Protein AF-0000000084690219 (afdb_homodimer)

InterPro domains:
  IPR056121 Domain of unknown function DUF7704 [PF24803] (16-120)
  IPR056121 Domain of unknown function DUF7704 [PTHR37019] (1-120)

Radius of gyration: 23.99 Å; Cα contacts (8 Å, |Δi|>4): 257; chains: 2; bounding box: 36×93×62 Å

pLDDT: mean 78.15, std 15.97, range [39.75, 96.81]

Sequence (266 aa):
MAPKSKPRASRPGAPTIPLIYRVFFTWLEPIFALNGAYIYFFEPTKTLQIVTPPPMHDRTLTQTPIETMLLWQVGSLYILFALVELVLLRYVGTERRDVWRVVMGAVLFSSDWGHMWALKLIADASGTPAAWGMAPKSKPRASRPGAPTIPLIYRVFFTWLEPIFALNGAYIYFFEPTKTLQIVTPPPMHDRTLTQTPIETMLLWQVGSLYILFALVELVLLRYVGTERRDVWRVVMGAVLFSSDWGHMWALKLIADASGTPAAWG

Organism: Botryosphaeria parva (strain UCR-NP2) (NCBI:txid1287680)

Nearest PDB structures (foldseek):
  3i2w-assembly1_B  TM=2.921E-01  e=3.118E+00  Drosophila melanogaster
  3i2w-assembly1_B  TM=2.948E-01  e=3.276E+00  Drosophila melanogaster

Structure (mmCIF, N/CA/C/O backbone):
data_AF-0000000084690219-model_v1
#
loop_
_entity.id
_entity.type
_entity.pdbx_description
1 polymer 'Putative amino acid permease protein'
#
loop_
_atom_site.group_PDB
_atom_site.id
_atom_site.type_symbol
_atom_site.label_atom_id
_atom_site.label_alt_id
_atom_site.label_comp_id
_atom_site.label_asym_id
_atom_site.label_entity_id
_atom_site.label_seq_id
_atom_site.pdbx_PDB_ins_code
_atom_site.Cartn_x
_atom_site.Cartn_y
_atom_site.Cartn_z
_atom_site.occupancy
_atom_site.B_iso_or_equiv
_atom_site.auth_seq_id
_atom_site.auth_comp_id
_atom_site.auth_asym_id
_atom_site.auth_atom_id
_atom_site.pdbx_PDB_model_num
ATOM 1 N N . MET A 1 1 ? -17.891 63.125 17.359 1 40.03 1 MET A N 1
ATOM 2 C CA . MET A 1 1 ? -18.359 61.719 17.406 1 40.03 1 MET A CA 1
ATOM 3 C C . MET A 1 1 ? -17.453 60.812 16.578 1 40.03 1 MET A C 1
ATOM 5 O O . MET A 1 1 ? -17.281 61.031 15.383 1 40.03 1 MET A O 1
ATOM 9 N N . ALA A 1 2 ? -16.516 60.094 17.172 1 58.81 2 ALA A N 1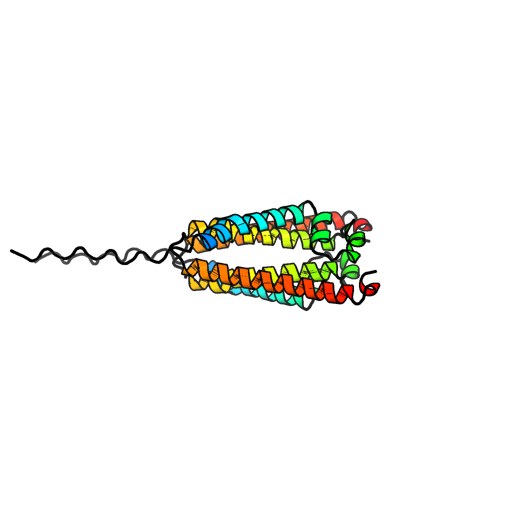
ATOM 10 C CA . ALA A 1 2 ? -15.43 59.344 16.547 1 58.81 2 ALA A CA 1
ATOM 11 C C . ALA A 1 2 ? -15.969 58.219 15.688 1 58.81 2 ALA A C 1
ATOM 13 O O . ALA A 1 2 ? -16.922 57.531 16.078 1 58.81 2 ALA A O 1
ATOM 14 N N . PRO A 1 3 ? -15.734 58.188 14.344 1 57.16 3 PRO A N 1
ATOM 15 C CA . PRO A 1 3 ? -16.344 57.125 13.508 1 57.16 3 PRO A CA 1
ATOM 16 C C . PRO A 1 3 ? -16.109 55.719 14.062 1 57.16 3 PRO A C 1
ATOM 18 O O . PRO A 1 3 ? -15.055 55.438 14.617 1 57.16 3 PRO A O 1
ATOM 21 N N . LYS A 1 4 ? -17.156 54.938 14.414 1 52.19 4 LYS A N 1
ATOM 22 C CA . LYS A 1 4 ? -17.188 53.562 14.828 1 52.19 4 LYS A CA 1
ATOM 23 C C . LYS A 1 4 ? -16.281 52.688 13.938 1 52.19 4 LYS A C 1
ATOM 25 O O . LYS A 1 4 ? -16.297 52.844 12.711 1 52.19 4 LYS A O 1
ATOM 30 N N . SER A 1 5 ? -15.078 52.281 14.453 1 54.09 5 SER A N 1
ATOM 31 C CA . SER A 1 5 ? -14.148 51.375 13.781 1 54.09 5 SER A CA 1
ATOM 32 C C . SER A 1 5 ? -14.891 50.219 13.102 1 54.09 5 SER A C 1
ATOM 34 O O . SER A 1 5 ? -15.812 49.656 13.68 1 54.09 5 SER A O 1
ATOM 36 N N . LYS A 1 6 ? -14.984 50.219 11.773 1 53.09 6 LYS A N 1
ATOM 37 C CA . LYS A 1 6 ? -15.555 49.156 10.969 1 53.09 6 LYS A CA 1
ATOM 38 C C . LYS A 1 6 ? -15.148 47.781 11.523 1 53.09 6 LYS A C 1
ATOM 40 O O . LYS A 1 6 ? -14 47.594 11.922 1 53.09 6 LYS A O 1
ATOM 45 N N . PRO A 1 7 ? -16.094 46.969 12 1 52.94 7 PRO A N 1
ATOM 46 C CA . PRO A 1 7 ? -15.766 45.625 12.461 1 52.94 7 PRO A CA 1
ATOM 47 C C . PRO A 1 7 ? -14.758 44.906 11.547 1 52.94 7 PRO A C 1
ATOM 49 O O . PRO A 1 7 ? -14.773 45.125 10.328 1 52.94 7 PRO A O 1
ATOM 52 N N . ARG A 1 8 ? -13.508 44.688 11.969 1 47.5 8 ARG A N 1
ATOM 53 C CA . ARG A 1 8 ? -12.523 43.875 11.234 1 47.5 8 ARG A CA 1
ATOM 54 C C . ARG A 1 8 ? -13.203 42.781 10.453 1 47.5 8 ARG A C 1
ATOM 56 O O . ARG A 1 8 ? -13.891 41.938 11.039 1 47.5 8 ARG A O 1
ATOM 63 N N . ALA A 1 9 ? -13.602 42.938 9.234 1 51.06 9 ALA A N 1
ATOM 64 C CA . ALA A 1 9 ? -14.086 41.875 8.367 1 51.06 9 ALA A CA 1
ATOM 65 C C . ALA A 1 9 ? -13.391 40.531 8.688 1 51.06 9 ALA A C 1
ATOM 67 O O . ALA A 1 9 ? -12.164 40.5 8.805 1 51.06 9 ALA A O 1
ATOM 68 N N . SER A 1 10 ? -13.984 39.688 9.406 1 46.41 10 SER A N 1
ATOM 69 C CA . SER A 1 10 ? -13.5 38.312 9.664 1 46.41 10 SER A CA 1
ATOM 70 C C . SER A 1 10 ? -12.82 37.75 8.43 1 46.41 10 SER A C 1
ATOM 72 O O . SER A 1 10 ? -13.336 37.875 7.316 1 46.41 10 SER A O 1
ATOM 74 N N . ARG A 1 11 ? -11.477 37.906 8.305 1 48.59 11 ARG A N 1
ATOM 75 C CA . ARG A 1 11 ? -10.781 37.25 7.188 1 48.59 11 ARG A CA 1
ATOM 76 C C . ARG A 1 11 ? -11.586 36.062 6.652 1 48.59 11 ARG A C 1
ATOM 78 O O . ARG A 1 11 ? -12.164 35.312 7.426 1 48.59 11 ARG A O 1
ATOM 85 N N . PRO A 1 12 ? -12.18 36.156 5.488 1 48.44 12 PRO A N 1
ATOM 86 C CA . PRO A 1 12 ? -12.852 34.969 4.973 1 48.44 12 PRO A CA 1
ATOM 87 C C . PRO A 1 12 ? -12.164 33.656 5.387 1 48.44 12 PRO A C 1
ATOM 89 O O . PRO A 1 12 ? -10.938 33.562 5.344 1 48.44 12 PRO A O 1
ATOM 92 N N . GLY A 1 13 ? -12.625 32.875 6.312 1 48.69 13 GLY A N 1
ATOM 93 C CA . GLY A 1 13 ? -12.164 31.609 6.836 1 48.69 13 GLY A CA 1
ATOM 94 C C . GLY A 1 13 ? -11.555 30.719 5.77 1 48.69 13 GLY A C 1
ATOM 95 O O . GLY A 1 13 ? -11.805 30.906 4.578 1 48.69 13 GLY A O 1
ATOM 96 N N . ALA A 1 14 ? -10.242 30.406 5.688 1 55.47 14 ALA A N 1
ATOM 97 C CA . ALA A 1 14 ? -9.562 29.484 4.777 1 55.47 14 ALA A CA 1
ATOM 98 C C . ALA A 1 14 ? -10.531 28.438 4.238 1 55.47 14 ALA A C 1
ATOM 100 O O . ALA A 1 14 ? -11.359 27.906 4.98 1 55.47 14 ALA A O 1
ATOM 101 N N . PRO A 1 15 ? -10.742 28.547 2.902 1 58.28 15 PRO A N 1
ATOM 102 C CA . PRO A 1 15 ? -11.688 27.594 2.326 1 58.28 15 PRO A CA 1
ATOM 103 C C . PRO A 1 15 ? -11.477 26.172 2.842 1 58.28 15 PRO A C 1
ATOM 105 O O . PRO A 1 15 ? -10.336 25.703 2.934 1 58.28 15 PRO A O 1
ATOM 108 N N . THR A 1 16 ? -12.484 25.656 3.559 1 77.25 16 THR A N 1
ATOM 109 C CA . THR A 1 16 ? -12.633 24.297 4.105 1 77.25 16 THR A CA 1
ATOM 110 C C . THR A 1 16 ? -12.719 23.266 2.984 1 77.25 16 THR A C 1
ATOM 112 O O . THR A 1 16 ? -13.078 23.609 1.854 1 77.25 16 THR A O 1
ATOM 115 N N . ILE A 1 17 ? -11.953 22.141 3.016 1 84.81 17 ILE A N 1
ATOM 116 C CA . ILE A 1 17 ? -12.094 21 2.113 1 84.81 17 ILE A CA 1
ATOM 117 C C . ILE A 1 17 ? -13.57 20.766 1.808 1 84.81 17 ILE A C 1
ATOM 119 O O . ILE A 1 17 ? -14.383 20.625 2.723 1 84.81 17 ILE A O 1
ATOM 123 N N . PRO A 1 18 ? -13.852 20.891 0.423 1 89.12 18 PRO A N 1
ATOM 124 C CA . PRO A 1 18 ? -15.242 20.578 0.088 1 89.12 18 PRO A CA 1
ATOM 125 C C . PRO A 1 18 ? -15.719 19.281 0.73 1 89.12 18 PRO A C 1
ATOM 127 O O . PRO A 1 18 ? -14.938 18.344 0.904 1 89.12 18 PRO A O 1
ATOM 130 N N . LEU A 1 19 ? -17.016 19.266 1.007 1 89.38 19 LEU A N 1
ATOM 131 C CA . LEU A 1 19 ? -17.625 18.156 1.737 1 89.38 19 LEU A CA 1
ATOM 132 C C . LEU A 1 19 ? -17.422 16.828 1.001 1 89.38 19 LEU A C 1
ATOM 134 O O . LEU A 1 19 ? -17.156 15.805 1.625 1 89.38 19 LEU A O 1
ATOM 138 N N . ILE A 1 20 ? -17.562 16.828 -0.299 1 89.62 20 ILE A N 1
ATOM 139 C CA . ILE A 1 20 ? -17.453 15.594 -1.076 1 89.62 20 ILE A CA 1
ATOM 140 C C . ILE A 1 20 ? -16.078 14.977 -0.877 1 89.62 20 ILE A C 1
ATOM 142 O O . ILE A 1 20 ? -15.945 13.758 -0.74 1 89.62 20 ILE A O 1
ATOM 146 N N . TYR A 1 21 ? -15.031 15.719 -0.879 1 88.38 21 TYR A N 1
ATOM 147 C CA . TYR A 1 21 ? -13.68 15.219 -0.67 1 88.38 21 TYR A CA 1
ATOM 148 C C . TYR A 1 21 ? -13.484 14.742 0.766 1 88.38 21 TYR A C 1
ATOM 150 O O . TYR A 1 21 ? -12.812 13.742 1.01 1 88.38 21 TYR A O 1
ATOM 158 N N . ARG A 1 22 ? -14.055 15.477 1.608 1 90.12 22 ARG A N 1
ATOM 159 C CA . ARG A 1 22 ? -13.938 15.094 3.012 1 90.12 22 ARG A CA 1
ATOM 160 C C . ARG A 1 22 ? -14.586 13.742 3.271 1 90.12 22 ARG A C 1
ATOM 162 O O . ARG A 1 22 ? -13.977 12.859 3.887 1 90.12 22 ARG A O 1
ATOM 169 N N . VAL A 1 23 ? -15.789 13.609 2.795 1 90.31 23 VAL A N 1
ATOM 170 C CA . VAL A 1 23 ? -16.516 12.352 2.998 1 90.31 23 VAL A CA 1
ATOM 171 C C . VAL A 1 23 ? -15.797 11.227 2.26 1 90.31 23 VAL A C 1
ATOM 173 O O . VAL A 1 23 ? -15.609 10.141 2.811 1 90.31 23 VAL A O 1
ATOM 176 N N . PHE A 1 24 ? -15.453 11.547 1.137 1 90.06 24 PHE A N 1
ATOM 177 C CA . PHE A 1 24 ? -14.812 10.523 0.317 1 90.06 24 PHE A CA 1
ATOM 178 C C . PHE A 1 24 ? -13.508 10.055 0.958 1 90.06 24 PHE A C 1
ATOM 180 O O . PHE A 1 24 ? -13.305 8.852 1.145 1 90.06 24 PHE A O 1
ATOM 187 N N . PHE A 1 25 ? -12.711 10.93 1.333 1 90.5 25 PHE A N 1
A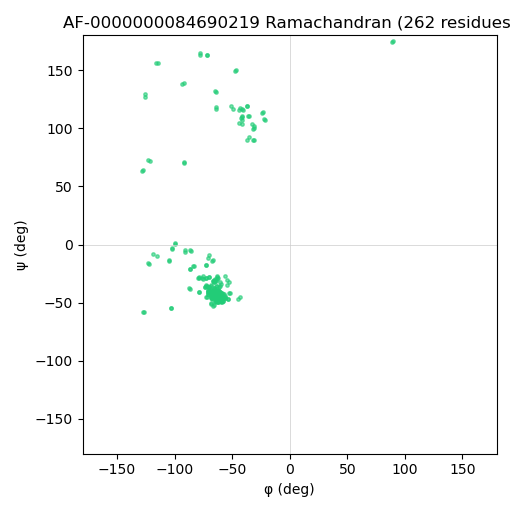TOM 188 C CA . PHE 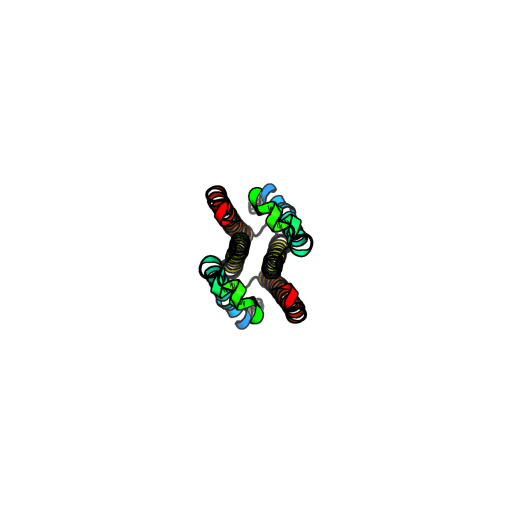A 1 25 ? -11.352 10.57 1.722 1 90.5 25 PHE A CA 1
ATOM 189 C C . PHE A 1 25 ? -11.289 10.18 3.193 1 90.5 25 PHE A C 1
ATOM 191 O O . PHE A 1 25 ? -10.367 9.484 3.621 1 90.5 25 PHE A O 1
ATOM 198 N N . THR A 1 26 ? -12.219 10.57 3.984 1 90.94 26 THR A N 1
ATOM 199 C CA . THR A 1 26 ? -12.125 10.242 5.402 1 90.94 26 THR A CA 1
ATOM 200 C C . THR A 1 26 ? -13.094 9.109 5.762 1 90.94 26 THR A C 1
ATOM 202 O O . THR A 1 26 ? -12.969 8.5 6.828 1 90.94 26 THR A O 1
ATOM 205 N N . TRP A 1 27 ? -14.047 8.812 4.855 1 91.06 27 TRP A N 1
ATOM 206 C CA . TRP A 1 27 ? -15 7.762 5.195 1 91.06 27 TRP A CA 1
ATOM 207 C C . TRP A 1 27 ? -15.055 6.703 4.094 1 91.06 27 TRP A C 1
ATOM 209 O O . TRP A 1 27 ? -14.68 5.551 4.312 1 91.06 27 TRP A O 1
ATOM 219 N N . LEU A 1 28 ? -15.359 7.078 2.918 1 91.12 28 LEU A N 1
ATOM 220 C CA . LEU A 1 28 ? -15.609 6.105 1.861 1 91.12 28 LEU A CA 1
ATOM 221 C C . LEU A 1 28 ? -14.336 5.34 1.515 1 91.12 28 LEU A C 1
ATOM 223 O O . LEU A 1 28 ? -14.32 4.105 1.552 1 91.12 28 LEU A O 1
ATOM 227 N N . GLU A 1 29 ? -13.367 6.02 1.254 1 89.06 29 GLU A N 1
ATOM 228 C CA . GLU A 1 29 ? -12.125 5.395 0.804 1 89.06 29 GLU A CA 1
ATOM 229 C C . GLU A 1 29 ? -11.523 4.516 1.895 1 89.06 29 GLU A C 1
ATOM 231 O O . GLU A 1 29 ? -11.156 3.367 1.639 1 89.06 29 GLU A O 1
ATOM 236 N N . PRO A 1 30 ? -11.414 5.031 3.092 1 91.31 30 PRO A N 1
ATOM 237 C CA . PRO A 1 30 ? -10.859 4.129 4.102 1 91.31 30 PRO A CA 1
ATOM 238 C C . PRO A 1 30 ? -11.742 2.912 4.359 1 91.31 30 PRO A C 1
ATOM 240 O O . PRO A 1 30 ? -11.242 1.834 4.688 1 91.31 30 PRO A O 1
ATOM 243 N N . ILE A 1 31 ? -13 2.957 4.176 1 92.56 31 ILE A N 1
ATOM 244 C CA . ILE A 1 31 ? -13.898 1.812 4.309 1 92.56 31 ILE A CA 1
ATOM 245 C C . ILE A 1 31 ? -13.617 0.809 3.191 1 92.56 31 ILE A C 1
ATOM 247 O O . ILE A 1 31 ? -13.531 -0.397 3.438 1 92.56 31 ILE A O 1
ATOM 251 N N . PHE A 1 32 ? -13.461 1.325 1.968 1 90.31 32 PHE A N 1
ATOM 252 C CA . PHE A 1 32 ? -13.109 0.45 0.855 1 90.31 32 PHE A CA 1
ATOM 253 C C . PHE A 1 32 ? -11.766 -0.22 1.096 1 90.31 32 PHE A C 1
ATOM 255 O O . PHE A 1 32 ? -11.602 -1.415 0.836 1 90.31 32 PHE A O 1
ATOM 262 N N . ALA A 1 33 ? -10.836 0.531 1.586 1 91.56 33 ALA A N 1
ATOM 263 C CA . ALA A 1 33 ? -9.5 -0.006 1.834 1 91.56 33 ALA A CA 1
ATOM 264 C C . ALA A 1 33 ? -9.531 -1.081 2.916 1 91.56 33 ALA A C 1
ATOM 266 O O . ALA A 1 33 ? -8.891 -2.125 2.783 1 91.56 33 ALA A O 1
ATOM 267 N N . LEU A 1 34 ? -10.297 -0.883 3.959 1 93.69 34 LEU A N 1
ATOM 268 C CA . LEU A 1 34 ? -10.398 -1.856 5.039 1 93.69 34 LEU A CA 1
ATOM 269 C C . LEU A 1 34 ? -11.141 -3.105 4.578 1 93.69 34 LEU A C 1
ATOM 271 O O . LEU A 1 34 ? -10.789 -4.223 4.965 1 93.69 34 LEU A O 1
ATOM 275 N N . ASN A 1 35 ? -12.141 -2.822 3.836 1 94.62 35 ASN A N 1
ATOM 276 C CA . ASN A 1 35 ? -12.812 -3.977 3.24 1 94.62 35 ASN A CA 1
ATOM 277 C C . ASN A 1 35 ? -11.867 -4.77 2.342 1 94.62 35 ASN A C 1
ATOM 279 O O . ASN A 1 35 ? -11.867 -6 2.365 1 94.62 35 ASN A O 1
ATOM 283 N N . GLY A 1 36 ? -11.164 -4.074 1.502 1 93.38 36 GLY A N 1
ATOM 284 C CA . GLY A 1 36 ? -10.148 -4.723 0.696 1 93.38 36 GLY A CA 1
ATOM 285 C C . GLY A 1 36 ? -9.148 -5.512 1.521 1 93.38 36 GLY A C 1
ATOM 286 O O . GLY A 1 36 ? -8.859 -6.672 1.213 1 93.38 36 GLY A O 1
ATOM 287 N N . ALA A 1 37 ? -8.656 -4.898 2.586 1 92.5 37 ALA A N 1
ATOM 288 C CA . ALA A 1 37 ? -7.734 -5.605 3.471 1 92.5 37 ALA A CA 1
ATOM 289 C C . ALA A 1 37 ? -8.367 -6.883 4.016 1 92.5 37 ALA A C 1
ATOM 291 O O . ALA A 1 37 ? -7.738 -7.941 4.023 1 92.5 37 ALA A O 1
ATOM 292 N N . TYR A 1 38 ? -9.594 -6.812 4.402 1 95.5 38 TYR A N 1
ATOM 293 C CA . TYR A 1 38 ? -10.305 -7.957 4.961 1 95.5 38 TYR A CA 1
ATOM 294 C C . TYR A 1 38 ? -10.375 -9.102 3.959 1 95.5 38 TYR A C 1
ATOM 296 O O . TYR A 1 38 ? -10.023 -10.242 4.281 1 95.5 38 TYR A O 1
ATOM 304 N N . ILE A 1 39 ? -10.773 -8.766 2.766 1 96.38 39 ILE A N 1
ATOM 305 C CA . ILE A 1 39 ? -10.953 -9.859 1.823 1 96.38 39 ILE A CA 1
ATOM 306 C C . ILE A 1 39 ? -9.594 -10.359 1.336 1 96.38 39 ILE A C 1
ATOM 308 O O . ILE A 1 39 ? -9.438 -11.539 1.017 1 96.38 39 ILE A O 1
ATOM 312 N N . TYR A 1 40 ? -8.633 -9.555 1.275 1 92.69 40 TYR A N 1
ATOM 313 C CA . TYR A 1 40 ? -7.289 -9.984 0.91 1 92.69 40 TYR A CA 1
ATOM 314 C C . TYR A 1 40 ? -6.727 -10.945 1.945 1 92.69 40 TYR A C 1
ATOM 316 O O . TYR A 1 40 ? -6.023 -11.898 1.598 1 92.69 40 TYR A O 1
ATOM 324 N N . PHE A 1 41 ? -7.102 -10.812 3.229 1 91 41 PHE A N 1
ATOM 325 C CA . PHE A 1 41 ? -6.578 -11.656 4.301 1 91 41 PHE A CA 1
ATOM 326 C C . PHE A 1 41 ? -7.402 -12.93 4.438 1 91 41 PHE A C 1
ATOM 328 O O . PHE A 1 41 ? -6.852 -14.008 4.676 1 91 41 PHE A O 1
ATOM 335 N N . PHE A 1 42 ? -8.688 -12.828 4.262 1 94.44 42 PHE A N 1
ATOM 336 C CA . PHE A 1 42 ? -9.523 -13.891 4.801 1 94.44 42 PHE A CA 1
ATOM 337 C C . PHE A 1 42 ? -10.359 -14.531 3.703 1 94.44 42 PHE A C 1
ATOM 339 O O . PHE A 1 42 ? -10.961 -15.586 3.906 1 94.44 42 PHE A O 1
ATOM 346 N N . GLU A 1 43 ? -10.461 -13.844 2.598 1 96.62 43 GLU A N 1
ATOM 347 C CA . GLU A 1 43 ? -11.234 -14.367 1.479 1 96.62 43 GLU A CA 1
ATOM 348 C C . GLU A 1 43 ? -10.422 -14.359 0.188 1 96.62 43 GLU A C 1
ATOM 350 O O . GLU A 1 43 ? -10.828 -13.758 -0.805 1 96.62 43 GLU A O 1
ATOM 355 N N . PRO A 1 44 ? -9.352 -15.156 0.171 1 93.44 44 PRO A N 1
ATOM 356 C CA . PRO A 1 44 ? -8.43 -15.078 -0.962 1 93.44 44 PRO A CA 1
ATOM 357 C C . PRO A 1 44 ? -9.078 -15.492 -2.281 1 93.44 44 PRO A C 1
ATOM 359 O O . PRO A 1 44 ? -8.789 -14.898 -3.326 1 93.44 44 PRO A O 1
ATOM 362 N N . THR A 1 45 ? -9.914 -16.547 -2.305 1 94.5 45 THR A N 1
ATOM 363 C CA . THR A 1 45 ? -10.578 -16.953 -3.537 1 94.5 45 THR A CA 1
ATOM 364 C C . THR A 1 45 ? -11.438 -15.82 -4.09 1 94.5 45 THR A C 1
ATOM 366 O O . THR A 1 45 ? -11.352 -15.484 -5.273 1 94.5 45 THR A O 1
ATOM 369 N N . LYS A 1 46 ? -12.219 -15.266 -3.25 1 94.75 46 LYS A N 1
ATOM 370 C CA . LYS A 1 46 ? -13.055 -14.133 -3.639 1 94.75 46 LYS A CA 1
ATOM 371 C C . LYS A 1 46 ? -12.203 -12.977 -4.156 1 94.75 46 LYS A C 1
ATOM 373 O O . LYS A 1 46 ? -12.531 -12.367 -5.176 1 94.75 46 LYS A O 1
ATOM 378 N N . THR A 1 47 ? -11.195 -12.672 -3.482 1 94.31 47 THR A N 1
ATOM 379 C CA . THR A 1 47 ? -10.305 -11.578 -3.846 1 94.31 47 THR A CA 1
ATOM 380 C C . THR A 1 47 ? -9.727 -11.789 -5.246 1 94.31 47 THR A C 1
ATOM 382 O O . THR A 1 47 ? -9.805 -10.898 -6.094 1 94.31 47 THR A O 1
ATOM 385 N N . LEU A 1 48 ? -9.227 -12.969 -5.484 1 91.88 48 LEU A N 1
ATOM 386 C CA . LEU A 1 48 ? -8.617 -13.258 -6.777 1 91.88 48 LEU A CA 1
ATOM 387 C C . LEU A 1 48 ? -9.656 -13.219 -7.891 1 91.88 48 LEU A C 1
ATOM 389 O O . LEU A 1 48 ? -9.359 -12.773 -9.008 1 91.88 48 LEU A O 1
ATOM 393 N N . GLN A 1 49 ? -10.828 -13.578 -7.594 1 89.81 49 GLN A N 1
ATOM 394 C CA . GLN A 1 49 ? -11.875 -13.539 -8.609 1 89.81 49 GLN A CA 1
ATOM 395 C C . GLN A 1 49 ? -12.289 -12.109 -8.922 1 89.81 49 GLN A C 1
ATOM 397 O O . GLN A 1 49 ? -12.695 -11.805 -10.047 1 89.81 49 GLN A O 1
ATOM 402 N N . ILE A 1 50 ? -12.148 -11.305 -7.977 1 87.81 50 ILE A N 1
ATOM 403 C CA . ILE A 1 50 ? -12.461 -9.898 -8.172 1 87.81 50 ILE A CA 1
ATOM 404 C C . ILE A 1 50 ? -11.383 -9.25 -9.039 1 87.81 50 ILE A C 1
ATOM 406 O O . ILE A 1 50 ? -11.688 -8.406 -9.891 1 87.81 50 ILE A O 1
ATOM 410 N N . VAL A 1 51 ? -10.18 -9.672 -8.875 1 83.81 51 VAL A N 1
ATOM 411 C CA . VAL A 1 51 ? -9.094 -8.906 -9.477 1 83.81 51 VAL A CA 1
ATOM 412 C C . VAL A 1 51 ? -8.625 -9.602 -10.75 1 83.81 51 VAL A C 1
ATOM 414 O O . VAL A 1 51 ? -7.715 -9.117 -11.43 1 83.81 51 VAL A O 1
ATOM 417 N N . THR A 1 52 ? -9.148 -10.75 -11.07 1 83.06 52 THR A N 1
ATOM 418 C CA . THR A 1 52 ? -8.766 -11.445 -12.297 1 83.06 52 THR A CA 1
ATOM 419 C C . THR A 1 52 ? -9.953 -11.531 -13.258 1 83.06 52 THR A C 1
ATOM 421 O O . THR A 1 52 ? -11.109 -11.469 -12.828 1 83.06 52 THR A O 1
ATOM 424 N N . PRO A 1 53 ? -9.641 -11.664 -14.477 1 81.06 53 PRO A N 1
ATOM 425 C CA . PRO A 1 53 ? -10.75 -11.828 -15.422 1 81.06 53 PRO A CA 1
ATOM 426 C C . PRO A 1 53 ? -11.422 -13.195 -15.305 1 81.06 53 PRO A C 1
ATOM 428 O O . PRO A 1 53 ? -10.805 -14.156 -14.836 1 81.06 53 PRO A O 1
ATOM 431 N N . PRO A 1 54 ? -12.648 -13.328 -15.852 1 83.38 54 PRO A N 1
ATOM 432 C CA . PRO A 1 54 ? -13.469 -14.531 -15.695 1 83.38 54 PRO A CA 1
ATOM 433 C C . PRO A 1 54 ? -12.797 -15.781 -16.25 1 83.38 54 PRO A C 1
ATOM 435 O O . PRO A 1 54 ? -12.867 -16.859 -15.648 1 83.38 54 PRO A O 1
ATOM 438 N N . PRO A 1 55 ? -12.062 -15.719 -17.25 1 81.5 55 PRO A N 1
ATOM 439 C CA . PRO A 1 55 ? -11.438 -16.938 -17.781 1 81.5 55 PRO A CA 1
ATOM 440 C C . PRO A 1 55 ? -10.406 -17.531 -16.828 1 81.5 55 PRO A C 1
ATOM 442 O O . PRO A 1 55 ? -10.055 -18.703 -16.953 1 81.5 55 PRO A O 1
ATOM 445 N N . MET A 1 56 ? -10.039 -16.766 -15.867 1 81.44 56 MET A N 1
ATOM 446 C CA . MET A 1 56 ? -9.023 -17.234 -14.938 1 81.44 56 MET A CA 1
ATOM 447 C C . MET A 1 56 ? -9.664 -17.75 -13.648 1 81.44 56 MET A C 1
ATOM 449 O O . MET A 1 56 ? -8.969 -18.266 -12.766 1 81.44 56 MET A O 1
ATOM 453 N N . HIS A 1 57 ? -10.945 -17.719 -13.57 1 87.88 57 HIS A N 1
ATOM 454 C CA . HIS A 1 57 ? -11.594 -17.969 -12.297 1 87.88 57 HIS A CA 1
ATOM 455 C C . HIS A 1 57 ? -11.391 -19.406 -11.836 1 87.88 57 HIS A C 1
ATOM 457 O O . HIS A 1 57 ? -11.25 -19.672 -10.641 1 87.88 57 HIS A O 1
ATOM 463 N N . ASP A 1 58 ? -11.281 -20.297 -12.656 1 89.19 58 ASP A N 1
ATOM 464 C CA . ASP A 1 58 ? -11.047 -21.688 -12.281 1 89.19 58 ASP A CA 1
ATOM 465 C C . ASP A 1 58 ? -9.695 -21.844 -11.578 1 89.19 58 ASP A C 1
ATOM 467 O O . ASP A 1 58 ? -9.578 -22.594 -10.617 1 89.19 58 ASP A O 1
ATOM 471 N N . ARG A 1 59 ? -8.75 -21.078 -12.016 1 87.12 59 ARG A N 1
ATOM 472 C CA . ARG A 1 59 ? -7.406 -21.141 -11.445 1 87.12 59 ARG A CA 1
ATOM 473 C C . ARG A 1 59 ? -7.371 -20.516 -10.062 1 87.12 59 ARG A C 1
ATOM 475 O O . ARG A 1 59 ? -6.453 -20.766 -9.281 1 87.12 59 ARG A O 1
ATOM 482 N N . THR A 1 60 ? -8.336 -19.766 -9.789 1 89.06 60 THR A N 1
ATOM 483 C CA . THR A 1 60 ? -8.305 -18.984 -8.555 1 89.06 60 THR A CA 1
ATOM 484 C C . THR A 1 60 ? -8.945 -19.766 -7.41 1 89.06 60 THR A C 1
ATOM 486 O O . THR A 1 60 ? -8.938 -19.312 -6.266 1 89.06 60 THR A O 1
ATOM 489 N N . LEU A 1 61 ? -9.492 -20.906 -7.645 1 90.56 61 LEU A N 1
ATOM 490 C CA . LEU A 1 61 ? -10.211 -21.688 -6.641 1 90.56 61 LEU A CA 1
ATOM 491 C C . LEU A 1 61 ? -9.266 -22.156 -5.543 1 90.56 61 LEU A C 1
ATOM 493 O O . LEU A 1 61 ? -9.688 -22.375 -4.406 1 90.56 61 LEU A O 1
ATOM 497 N N . THR A 1 62 ? -8.023 -22.375 -5.848 1 88.19 62 THR A N 1
ATOM 498 C CA . THR A 1 62 ? -6.984 -22.719 -4.883 1 88.19 62 THR A CA 1
ATOM 499 C C . THR A 1 62 ? -5.805 -21.766 -4.988 1 88.19 62 THR A C 1
ATOM 501 O O . THR A 1 62 ? -5.254 -21.562 -6.074 1 88.19 62 THR A O 1
ATOM 504 N N . GLN A 1 63 ? -5.469 -21.219 -3.883 1 88.44 63 GLN A N 1
ATOM 505 C CA . GLN A 1 63 ? -4.352 -20.281 -3.865 1 88.44 63 GLN A CA 1
ATOM 506 C C . GLN A 1 63 ? -3.041 -21 -3.555 1 88.44 63 GLN A C 1
ATOM 508 O O . GLN A 1 63 ? -3 -21.891 -2.711 1 88.44 63 GLN A O 1
ATOM 513 N N . THR A 1 64 ? -2.094 -20.562 -4.281 1 85.88 64 THR A N 1
ATOM 514 C CA . THR A 1 64 ? -0.752 -21.031 -3.959 1 85.88 64 THR A CA 1
ATOM 515 C C . THR A 1 64 ? -0.191 -20.297 -2.752 1 85.88 64 THR A C 1
ATOM 517 O O . THR A 1 64 ? -0.686 -19.219 -2.395 1 85.88 64 THR A O 1
ATOM 520 N N . PRO A 1 65 ? 0.858 -20.812 -2.156 1 84.12 65 PRO A N 1
ATOM 521 C CA . PRO A 1 65 ? 1.49 -20.094 -1.048 1 84.12 65 PRO A CA 1
ATOM 522 C C . PRO A 1 65 ? 2.033 -18.719 -1.463 1 84.12 65 PRO A C 1
ATOM 524 O O . PRO A 1 65 ? 1.979 -17.766 -0.682 1 84.12 65 PRO A O 1
ATOM 527 N N . ILE A 1 66 ? 2.553 -18.594 -2.643 1 85.25 66 ILE A N 1
ATOM 528 C CA . ILE A 1 66 ? 3.086 -17.328 -3.131 1 85.25 66 ILE A CA 1
ATOM 529 C C . ILE A 1 66 ? 1.95 -16.312 -3.299 1 85.25 66 ILE A C 1
ATOM 531 O O . ILE A 1 66 ? 2.072 -15.164 -2.891 1 85.25 66 ILE A O 1
ATOM 535 N N . GLU A 1 67 ? 0.863 -16.766 -3.865 1 87.25 67 GLU A N 1
ATOM 536 C CA . GLU A 1 67 ? -0.298 -15.891 -4.008 1 87.25 67 GLU A CA 1
ATOM 537 C C . GLU A 1 67 ? -0.811 -15.43 -2.646 1 87.25 67 GLU A C 1
ATOM 539 O O . GLU A 1 67 ? -1.15 -14.258 -2.471 1 87.25 67 GLU A O 1
ATOM 544 N N . THR A 1 68 ? -0.824 -16.328 -1.739 1 86.31 68 THR A N 1
ATOM 545 C CA . THR A 1 68 ? -1.274 -15.984 -0.395 1 86.31 68 THR A CA 1
ATOM 546 C C . THR A 1 68 ? -0.366 -14.922 0.227 1 86.31 68 THR A C 1
ATOM 548 O O . THR A 1 68 ? -0.847 -13.961 0.828 1 86.31 68 THR A O 1
ATOM 551 N N . MET A 1 69 ? 0.846 -15.125 0.049 1 86 69 MET A N 1
ATOM 552 C CA . MET A 1 69 ? 1.805 -14.164 0.585 1 86 69 MET A CA 1
ATOM 553 C C . MET A 1 69 ? 1.607 -12.789 -0.044 1 86 69 MET A C 1
ATOM 555 O O . MET A 1 69 ? 1.614 -11.773 0.655 1 86 69 MET A O 1
ATOM 559 N N . LEU A 1 70 ? 1.457 -12.758 -1.28 1 88.25 70 LEU A N 1
ATOM 560 C CA . LEU A 1 70 ? 1.272 -11.492 -1.978 1 88.25 70 LEU A CA 1
ATOM 561 C C . LEU A 1 70 ? -0.049 -10.844 -1.582 1 88.25 70 LEU A C 1
ATOM 563 O O . LEU A 1 70 ? -0.122 -9.625 -1.424 1 88.25 70 LEU A O 1
ATOM 567 N N . LEU A 1 71 ? -1.041 -11.609 -1.397 1 89.62 71 LEU A N 1
ATOM 568 C CA . LEU A 1 71 ? -2.326 -11.086 -0.941 1 89.62 71 LEU A CA 1
ATOM 569 C C . LEU A 1 71 ? -2.193 -10.445 0.434 1 89.62 71 LEU A C 1
ATOM 571 O O . LEU A 1 71 ? -2.756 -9.375 0.679 1 89.62 71 LEU A O 1
ATOM 575 N N . TRP A 1 72 ? -1.435 -11.031 1.253 1 88.12 72 TRP A N 1
ATOM 576 C CA . TRP A 1 72 ? -1.244 -10.477 2.592 1 88.12 72 TRP A CA 1
ATOM 577 C C . TRP A 1 72 ? -0.436 -9.188 2.543 1 88.12 72 TRP A C 1
ATOM 579 O O . TRP A 1 72 ? -0.67 -8.273 3.332 1 88.12 72 TRP A O 1
ATOM 589 N N . GLN A 1 73 ? 0.501 -9.227 1.634 1 87.62 73 GLN A N 1
ATOM 590 C CA . GLN A 1 73 ? 1.262 -7.992 1.462 1 87.62 73 GLN A CA 1
ATOM 591 C C . GLN A 1 73 ? 0.357 -6.848 1.018 1 87.62 73 GLN A C 1
ATOM 593 O O . GLN A 1 73 ? 0.427 -5.746 1.566 1 87.62 73 GLN A O 1
ATOM 598 N N . VAL A 1 74 ? -0.529 -7.094 0.137 1 88.19 74 VAL A N 1
ATOM 599 C CA . VAL A 1 74 ? -1.459 -6.078 -0.346 1 88.19 74 VAL A CA 1
ATOM 600 C C . VAL A 1 74 ? -2.424 -5.688 0.771 1 88.19 74 VAL A C 1
ATOM 602 O O . VAL A 1 74 ? -2.668 -4.5 1.002 1 88.19 74 VAL A O 1
ATOM 605 N N . GLY A 1 75 ? -2.922 -6.645 1.431 1 90.31 75 GLY A N 1
ATOM 606 C CA . GLY A 1 75 ? -3.809 -6.367 2.549 1 90.31 75 GLY A CA 1
ATOM 607 C C . GLY A 1 75 ? -3.18 -5.477 3.604 1 90.31 75 GLY A C 1
ATOM 608 O O . GLY A 1 75 ? -3.824 -4.559 4.113 1 90.31 75 GLY A O 1
ATOM 609 N N . SER A 1 76 ? -1.977 -5.77 3.941 1 87.81 76 SER A N 1
ATOM 610 C CA . SER A 1 76 ? -1.257 -4.973 4.93 1 87.81 76 SER A CA 1
ATOM 611 C C . SER A 1 76 ? -1.112 -3.525 4.469 1 87.81 76 SER A C 1
ATOM 613 O O . SER A 1 76 ? -1.26 -2.598 5.27 1 87.81 76 SER A O 1
ATOM 615 N N . LEU A 1 77 ? -0.836 -3.355 3.242 1 88.75 77 LEU A N 1
ATOM 616 C CA . LEU A 1 77 ? -0.674 -2.012 2.693 1 88.75 77 LEU A CA 1
ATOM 617 C C . LEU A 1 77 ? -2.012 -1.285 2.633 1 88.75 77 LEU A C 1
ATOM 619 O O . LEU A 1 77 ? -2.068 -0.063 2.785 1 88.75 77 LEU A O 1
ATOM 623 N N . TYR A 1 78 ? -3.076 -2.045 2.496 1 89.75 78 TYR A N 1
ATOM 624 C CA . TYR A 1 78 ? -4.406 -1.452 2.555 1 89.75 78 TYR A CA 1
ATOM 625 C C . TYR A 1 78 ? -4.719 -0.949 3.961 1 89.75 78 TYR A C 1
ATOM 627 O O . TYR A 1 78 ? -5.398 0.066 4.129 1 89.75 78 TYR A O 1
ATOM 635 N N . ILE A 1 79 ? -4.262 -1.618 4.879 1 87.44 79 ILE A N 1
ATOM 636 C CA . ILE A 1 79 ? -4.438 -1.156 6.254 1 87.44 79 ILE A CA 1
ATOM 637 C C . ILE A 1 79 ? -3.676 0.153 6.457 1 87.44 79 ILE A C 1
ATOM 639 O O . ILE A 1 79 ? -4.195 1.092 7.062 1 87.44 79 ILE A O 1
ATOM 643 N N . LEU A 1 80 ? -2.455 0.176 5.996 1 85.88 80 LEU A N 1
ATOM 644 C CA . LEU A 1 80 ? -1.673 1.403 6.09 1 85.88 80 LEU A CA 1
ATOM 645 C C . LEU A 1 80 ? -2.396 2.562 5.41 1 85.88 80 LEU A C 1
ATOM 647 O O . LEU A 1 80 ? -2.488 3.656 5.973 1 85.88 80 LEU A O 1
ATOM 651 N N . PHE A 1 81 ? -2.891 2.289 4.238 1 86.19 81 PHE A N 1
ATOM 652 C CA . PHE A 1 81 ? -3.627 3.285 3.467 1 86.19 81 PHE A CA 1
ATOM 653 C C . PHE A 1 81 ? -4.844 3.775 4.242 1 86.19 81 PHE A C 1
ATOM 655 O O . PHE A 1 81 ? -5.082 4.98 4.336 1 86.19 81 PHE A O 1
ATOM 662 N N . ALA A 1 82 ? -5.555 2.918 4.777 1 89 82 ALA A N 1
ATOM 663 C CA . ALA A 1 82 ? -6.746 3.264 5.551 1 89 82 ALA A CA 1
ATOM 664 C C . ALA A 1 82 ? -6.379 4.098 6.777 1 89 82 ALA A C 1
ATOM 666 O O . ALA A 1 82 ? -7.082 5.051 7.121 1 89 82 ALA A O 1
ATOM 667 N N . LEU A 1 83 ? -5.328 3.773 7.398 1 84.44 83 LEU A N 1
ATOM 668 C CA . LEU A 1 83 ? -4.902 4.48 8.602 1 84.44 83 LEU A CA 1
ATOM 669 C C . LEU A 1 83 ? -4.496 5.914 8.273 1 84.44 83 LEU A C 1
ATOM 671 O O . LEU A 1 83 ? -4.828 6.844 9.016 1 84.44 83 LEU A O 1
ATOM 675 N N . VAL A 1 84 ? -3.84 6.031 7.184 1 82.81 84 VAL A N 1
ATOM 676 C CA . VAL A 1 84 ? -3.432 7.371 6.77 1 82.81 84 VAL A CA 1
ATOM 677 C C . VAL A 1 84 ? -4.664 8.242 6.531 1 82.81 84 VAL A C 1
ATOM 679 O O . VAL A 1 84 ? -4.723 9.383 6.984 1 82.81 84 VAL A O 1
ATOM 682 N N . GLU A 1 85 ? -5.664 7.684 5.945 1 86.62 85 GLU A N 1
ATOM 683 C CA . GLU A 1 85 ? -6.855 8.461 5.617 1 86.62 85 GLU A CA 1
ATOM 684 C C . GLU A 1 85 ? -7.746 8.656 6.84 1 86.62 85 GLU A C 1
ATOM 686 O O . GLU A 1 85 ? -8.258 9.75 7.074 1 86.62 85 GLU A O 1
ATOM 691 N N . LEU A 1 86 ? -7.914 7.676 7.652 1 86.69 86 LEU A N 1
ATOM 692 C CA . LEU A 1 86 ? -8.789 7.723 8.82 1 86.69 86 LEU A CA 1
ATOM 693 C C . LEU A 1 86 ? -8.172 8.57 9.922 1 86.69 86 LEU A C 1
ATOM 695 O O . LEU A 1 86 ? -8.883 9.281 10.641 1 86.69 86 LEU A O 1
ATOM 699 N N . VAL A 1 87 ? -6.887 8.477 10.031 1 85.62 87 VAL A N 1
ATOM 700 C CA . VAL A 1 87 ? -6.254 9.086 11.203 1 85.62 87 VAL A CA 1
ATOM 701 C C . VAL A 1 87 ? -5.586 10.398 10.797 1 85.62 87 VAL A C 1
ATOM 703 O O . VAL A 1 87 ? -5.902 11.461 11.344 1 85.62 87 VAL A O 1
ATOM 706 N N . LEU A 1 88 ? -4.734 10.344 9.82 1 86.38 88 LEU A N 1
ATOM 707 C CA . LEU A 1 88 ? -3.932 11.508 9.477 1 86.38 88 LEU A CA 1
ATOM 708 C C . LEU A 1 88 ? -4.816 12.672 9.039 1 86.38 88 LEU A C 1
ATOM 710 O O . LEU A 1 88 ? -4.688 13.781 9.555 1 86.38 88 LEU A O 1
ATOM 714 N N . LEU A 1 89 ? -5.773 12.477 8.172 1 87.44 89 LEU A N 1
ATOM 715 C CA . LEU A 1 89 ? -6.586 13.562 7.641 1 87.44 89 LEU A CA 1
ATOM 716 C C . LEU A 1 89 ? -7.539 14.094 8.711 1 87.44 89 LEU A C 1
ATOM 718 O O . LEU A 1 89 ? -7.773 15.305 8.789 1 87.44 89 LEU A O 1
ATOM 722 N N . ARG A 1 90 ? -8.008 13.234 9.508 1 85.69 90 ARG A N 1
ATOM 723 C CA . ARG A 1 90 ? -8.883 13.68 10.586 1 85.69 90 ARG A CA 1
ATOM 724 C C . ARG A 1 90 ? -8.094 14.438 11.648 1 85.69 90 ARG A C 1
ATOM 726 O O . ARG A 1 90 ? -8.594 15.406 12.227 1 85.69 90 ARG A O 1
ATOM 733 N N . TYR A 1 91 ? -7.02 13.875 11.844 1 84.94 91 TYR A N 1
ATOM 734 C CA . TYR A 1 91 ? -6.172 14.461 12.875 1 84.94 91 TYR A CA 1
ATOM 735 C C . TYR A 1 91 ? -5.738 15.867 12.492 1 84.94 91 TYR A C 1
ATOM 737 O O . TYR A 1 91 ? -5.77 16.781 13.312 1 84.94 91 TYR A O 1
ATOM 745 N N . VAL A 1 92 ? -5.359 16.094 11.297 1 84.94 92 VAL A N 1
ATOM 746 C CA . VAL A 1 92 ? -4.816 17.375 10.875 1 84.94 92 VAL A CA 1
ATOM 747 C C . VAL A 1 92 ? -5.957 18.375 10.656 1 84.94 92 VAL A C 1
ATOM 749 O O . VAL A 1 92 ? -5.75 19.594 10.719 1 84.94 92 VAL A O 1
ATOM 752 N N . GLY A 1 93 ? -7.102 17.844 10.305 1 85.81 93 GLY A N 1
ATOM 753 C CA . GLY A 1 93 ? -8.25 18.719 10.148 1 85.81 93 GLY A CA 1
ATOM 754 C C . GLY A 1 93 ? -8.383 19.297 8.75 1 85.81 93 GLY A C 1
ATOM 755 O O . GLY A 1 93 ? -7.496 19.109 7.91 1 85.81 93 GLY A O 1
ATOM 756 N N . THR A 1 94 ? -9.477 20.016 8.523 1 87.62 94 THR A N 1
ATOM 757 C CA . THR A 1 94 ? -9.828 20.484 7.191 1 87.62 94 THR A CA 1
ATOM 758 C C . THR A 1 94 ? -9.141 21.812 6.887 1 87.62 94 THR A C 1
ATOM 760 O O . THR A 1 94 ? -9.18 22.297 5.75 1 87.62 94 THR A O 1
ATOM 763 N N . GLU A 1 95 ? -8.508 22.297 7.855 1 86.25 95 GLU A N 1
ATOM 764 C CA . GLU A 1 95 ? -7.832 23.578 7.641 1 86.25 95 GLU A CA 1
ATOM 765 C C . GLU A 1 95 ? -6.473 23.375 6.98 1 86.25 95 GLU A C 1
ATOM 767 O O . GLU A 1 95 ? -5.898 24.328 6.434 1 86.25 95 GLU A O 1
ATOM 772 N N . ARG A 1 96 ? -6.031 22.203 7.082 1 87 96 ARG A N 1
ATOM 773 C CA . ARG A 1 96 ? -4.727 21.906 6.496 1 87 96 ARG A CA 1
ATOM 774 C C . ARG A 1 96 ? -4.867 21.406 5.066 1 87 96 ARG A C 1
ATOM 776 O O . ARG A 1 96 ? -4.559 20.25 4.777 1 87 96 ARG A O 1
ATOM 783 N N . ARG A 1 97 ? -5.242 22.297 4.164 1 85.69 97 ARG A N 1
ATOM 784 C CA . ARG A 1 97 ? -5.492 21.969 2.762 1 85.69 97 ARG A CA 1
ATOM 785 C C . ARG A 1 97 ? -4.227 21.453 2.082 1 85.69 97 ARG A C 1
ATOM 787 O O . ARG A 1 97 ? -4.293 20.688 1.129 1 85.69 97 ARG A O 1
ATOM 794 N N . ASP A 1 98 ? -3.146 21.953 2.611 1 84 98 ASP A N 1
ATOM 795 C CA . ASP A 1 98 ? -1.874 21.531 2.033 1 84 98 ASP A CA 1
ATOM 796 C C . ASP A 1 98 ? -1.656 20.031 2.221 1 84 98 ASP A C 1
ATOM 798 O O . ASP A 1 98 ? -1.285 19.328 1.276 1 84 98 ASP A O 1
ATOM 802 N N . VAL A 1 99 ? -1.917 19.562 3.385 1 85.19 99 VAL A N 1
ATOM 803 C CA . VAL A 1 99 ? -1.779 18.141 3.67 1 85.19 99 VAL A CA 1
ATOM 804 C C . VAL A 1 99 ? -2.787 17.359 2.84 1 85.19 99 VAL A C 1
ATOM 806 O O . VAL A 1 99 ? -2.439 16.344 2.23 1 85.19 99 VAL A O 1
ATOM 809 N N . TRP A 1 100 ? -4 17.859 2.73 1 87.94 100 TRP A N 1
ATOM 810 C CA . TRP A 1 100 ? -5.051 17.188 1.971 1 87.94 100 TRP A CA 1
ATOM 811 C C . TRP A 1 100 ? -4.66 17.062 0.504 1 87.94 100 TRP A C 1
ATOM 813 O O . TRP A 1 100 ? -4.855 16 -0.1 1 87.94 100 TRP A O 1
ATOM 823 N N . ARG A 1 101 ? -4.105 17.984 -0.013 1 86.12 101 ARG A N 1
ATOM 824 C CA . ARG A 1 101 ? -3.725 17.984 -1.422 1 86.12 101 ARG A CA 1
ATOM 825 C C . ARG A 1 101 ? -2.654 16.938 -1.694 1 86.12 101 ARG A C 1
ATOM 827 O O . ARG A 1 101 ? -2.697 16.25 -2.719 1 86.12 101 ARG A O 1
ATOM 834 N N . VAL A 1 102 ? -1.737 16.828 -0.822 1 85 102 VAL A N 1
ATOM 835 C CA . VAL A 1 102 ? -0.668 15.859 -1.014 1 85 102 VAL A CA 1
ATOM 836 C C . VAL A 1 102 ? -1.231 14.445 -0.906 1 85 102 VAL A C 1
ATOM 838 O O . VAL A 1 102 ? -0.935 13.586 -1.739 1 85 102 VAL A O 1
ATOM 841 N N . VAL A 1 103 ? -2.008 14.25 0.066 1 86.44 103 VAL A N 1
ATOM 842 C CA . VAL A 1 103 ? -2.572 12.922 0.289 1 86.44 103 VAL A CA 1
ATOM 843 C C . VAL A 1 103 ? -3.484 12.547 -0.876 1 86.44 103 VAL A C 1
ATOM 845 O O . VAL A 1 103 ? -3.387 11.445 -1.419 1 86.44 103 VAL A O 1
ATOM 848 N N . MET A 1 104 ? -4.328 13.477 -1.326 1 84.06 104 MET A N 1
ATOM 849 C CA . MET A 1 104 ? -5.242 13.219 -2.436 1 84.06 104 MET A CA 1
ATOM 850 C C . MET A 1 104 ? -4.473 12.938 -3.721 1 84.06 104 MET A C 1
ATOM 852 O O . MET A 1 104 ? -4.805 12.008 -4.457 1 84.06 104 MET A O 1
ATOM 856 N N . GLY A 1 105 ? -3.516 13.734 -3.895 1 83.88 105 GLY A N 1
ATOM 857 C CA . GLY A 1 105 ? -2.688 13.516 -5.07 1 83.88 105 GLY A CA 1
ATOM 858 C C . GLY A 1 105 ? -1.984 12.172 -5.07 1 83.88 105 GLY A C 1
ATOM 859 O O . GLY A 1 105 ? -1.93 11.5 -6.098 1 83.88 105 GLY A O 1
ATOM 860 N N . ALA A 1 106 ? -1.46 11.766 -3.959 1 82.31 106 ALA A N 1
ATOM 861 C CA . ALA A 1 106 ? -0.753 10.492 -3.84 1 82.31 106 ALA A CA 1
ATOM 862 C C . ALA A 1 106 ? -1.699 9.32 -4.066 1 82.31 106 ALA A C 1
ATOM 864 O O . ALA A 1 106 ? -1.351 8.359 -4.754 1 82.31 106 ALA A O 1
ATOM 865 N N . VAL A 1 107 ? -2.861 9.391 -3.535 1 81.38 107 VAL A N 1
ATOM 866 C CA . VAL A 1 107 ? -3.848 8.32 -3.646 1 81.38 107 VAL A CA 1
ATOM 867 C C . VAL A 1 107 ? -4.316 8.195 -5.094 1 81.38 107 VAL A C 1
ATOM 869 O O . VAL A 1 107 ? -4.418 7.09 -5.629 1 81.38 107 VAL A O 1
ATOM 872 N N . LEU A 1 108 ? -4.613 9.25 -5.684 1 75.62 108 LEU A N 1
ATOM 873 C CA . LEU A 1 108 ? -5.059 9.234 -7.074 1 75.62 108 LEU A CA 1
ATOM 874 C C . LEU A 1 108 ? -3.967 8.688 -7.984 1 75.62 108 LEU A C 1
ATOM 876 O O . LEU A 1 108 ? -4.254 7.914 -8.906 1 75.62 108 LEU A O 1
ATOM 880 N N . PHE A 1 109 ? -2.838 9.07 -7.719 1 74.62 109 PHE A N 1
ATOM 881 C CA . PHE A 1 109 ? -1.712 8.617 -8.531 1 74.62 109 PHE A CA 1
ATOM 882 C C . PHE A 1 109 ? -1.531 7.109 -8.414 1 74.62 109 PHE A C 1
ATOM 884 O O . PHE A 1 109 ? -1.384 6.418 -9.422 1 74.62 109 PHE A O 1
ATOM 891 N N . SER A 1 110 ? -1.518 6.527 -7.234 1 73.62 110 SER A N 1
ATOM 892 C CA . SER A 1 110 ? -1.246 5.117 -6.984 1 73.62 110 SER A CA 1
ATOM 893 C C . SER A 1 110 ? -2.4 4.238 -7.457 1 73.62 110 SER A C 1
ATOM 895 O O . SER A 1 110 ? -2.184 3.131 -7.945 1 73.62 110 SER A O 1
ATOM 897 N N . SER A 1 111 ? -3.648 4.66 -7.27 1 70.12 111 SER A N 1
ATOM 898 C CA . SER A 1 111 ? -4.824 3.881 -7.645 1 70.12 111 SER A CA 1
ATOM 899 C C . SER A 1 111 ? -4.941 3.754 -9.164 1 70.12 111 SER A C 1
ATOM 901 O O . SER A 1 111 ? -5.262 2.682 -9.68 1 70.12 111 SER A O 1
ATOM 903 N N . ASP A 1 112 ? -4.758 4.719 -9.891 1 65.88 112 ASP A N 1
ATOM 904 C CA . ASP A 1 112 ? -4.914 4.746 -11.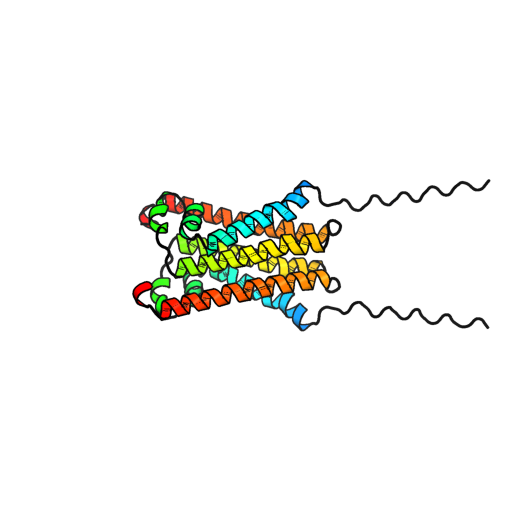344 1 65.88 112 ASP A CA 1
ATOM 905 C C . ASP A 1 112 ? -3.873 3.861 -12.023 1 65.88 112 ASP A C 1
ATOM 907 O O . ASP A 1 112 ? -4.195 3.107 -12.945 1 65.88 112 ASP A O 1
ATOM 911 N N . TRP A 1 113 ? -2.723 3.92 -11.578 1 63.31 113 TRP A N 1
ATOM 912 C CA . TRP A 1 113 ? -1.675 3.158 -12.25 1 63.31 113 TRP A CA 1
ATOM 913 C C . TRP A 1 113 ? -1.838 1.664 -11.992 1 63.31 113 TRP A C 1
ATOM 915 O O . TRP A 1 113 ? -1.7 0.85 -12.906 1 63.31 113 TRP A O 1
ATOM 925 N N . GLY A 1 114 ? -2.084 1.286 -10.805 1 60.78 114 GLY A N 1
ATOM 926 C CA . GLY A 1 114 ? -2.271 -0.12 -10.484 1 60.78 114 GLY A CA 1
ATOM 927 C C . GLY A 1 114 ? -3.465 -0.738 -11.195 1 60.78 114 GLY A C 1
ATOM 928 O O . GLY A 1 114 ? -3.373 -1.848 -11.719 1 60.78 114 GLY A O 1
ATOM 929 N N . HIS A 1 115 ? -4.527 0.016 -11.141 1 58.56 115 HIS A N 1
ATOM 930 C CA . HIS A 1 115 ? -5.719 -0.5 -11.812 1 58.56 115 HIS A CA 1
ATOM 931 C C . HIS A 1 115 ? -5.508 -0.597 -13.32 1 58.56 115 HIS A C 1
ATOM 933 O O . HIS A 1 115 ? -5.941 -1.562 -13.945 1 58.56 115 HIS A O 1
ATOM 939 N N . MET A 1 116 ? -4.844 0.341 -13.891 1 59.03 116 MET A N 1
ATOM 940 C CA . MET A 1 116 ? -4.613 0.357 -15.328 1 59.03 116 MET A CA 1
ATOM 941 C C . MET A 1 116 ? -3.758 -0.83 -15.758 1 59.03 116 MET A C 1
ATOM 943 O O . MET A 1 116 ? -4.012 -1.441 -16.797 1 59.03 116 MET A O 1
ATOM 947 N N . TRP A 1 117 ? -2.865 -1.111 -15.016 1 61.38 117 TRP A N 1
ATOM 948 C CA . TRP A 1 117 ? -2.01 -2.227 -15.414 1 61.38 117 TRP A CA 1
ATOM 949 C C . TRP A 1 117 ? -2.758 -3.551 -15.297 1 61.38 117 TRP A C 1
ATOM 951 O O . TRP A 1 117 ? -2.623 -4.426 -16.156 1 61.38 117 TRP A O 1
ATOM 961 N N . ALA A 1 118 ? -3.463 -3.66 -14.219 1 56.78 118 ALA A N 1
ATOM 962 C CA . ALA A 1 118 ? -4.289 -4.859 -14.109 1 56.78 118 ALA A CA 1
ATOM 963 C C . ALA A 1 118 ? -5.164 -5.043 -15.344 1 56.78 118 ALA A C 1
ATOM 965 O O . ALA A 1 118 ? -5.293 -6.152 -15.867 1 56.78 118 ALA A O 1
ATOM 966 N N . LEU A 1 119 ? -5.672 -3.938 -15.75 1 56.84 119 LEU A N 1
ATOM 967 C CA . LEU A 1 119 ? -6.508 -3.975 -16.953 1 56.84 119 LEU A CA 1
ATOM 968 C C . LEU A 1 119 ? -5.699 -4.414 -18.156 1 56.84 119 LEU A C 1
ATOM 970 O O . LEU A 1 119 ? -6.191 -5.172 -19 1 56.84 119 LEU A O 1
ATOM 974 N N . LYS A 1 120 ? -4.586 -3.922 -18.297 1 61.06 120 LYS A N 1
ATOM 975 C CA . LYS A 1 120 ? -3.73 -4.309 -19.406 1 61.06 120 LYS A CA 1
ATOM 976 C C . LYS A 1 120 ? -3.436 -5.805 -19.391 1 61.06 120 LYS A C 1
ATOM 978 O O . LYS A 1 120 ? -3.459 -6.465 -20.422 1 61.06 120 LYS A O 1
ATOM 983 N N . LEU A 1 121 ? -3.158 -6.305 -18.297 1 57.88 121 LEU A N 1
ATOM 984 C CA . LEU A 1 121 ? -2.871 -7.727 -18.172 1 57.88 121 LEU A CA 1
ATOM 985 C C . LEU A 1 121 ? -4.09 -8.562 -18.547 1 57.88 121 LEU A C 1
ATOM 987 O O . LEU A 1 121 ? -3.957 -9.594 -19.219 1 57.88 121 LEU A O 1
ATOM 991 N N . ILE A 1 122 ? -5.148 -8.039 -18.094 1 55.53 122 ILE A N 1
ATOM 992 C CA . ILE A 1 122 ? -6.395 -8.703 -18.453 1 55.53 122 ILE A CA 1
ATOM 993 C C . ILE A 1 122 ? -6.562 -8.688 -19.969 1 55.53 122 ILE A C 1
ATOM 995 O O . ILE A 1 122 ? -6.91 -9.703 -20.578 1 55.53 122 ILE A O 1
ATOM 999 N N . ALA A 1 123 ? -6.32 -7.578 -20.516 1 58.78 123 ALA A N 1
ATOM 1000 C CA . ALA A 1 123 ? -6.449 -7.426 -21.969 1 58.78 123 ALA A CA 1
ATOM 1001 C C . ALA A 1 123 ? -5.484 -8.352 -22.703 1 58.78 123 ALA A C 1
ATOM 1003 O O . ALA A 1 123 ? -5.859 -8.984 -23.703 1 58.78 123 ALA A O 1
ATOM 1004 N N . ASP A 1 124 ? -4.359 -8.438 -22.234 1 59.88 124 ASP A N 1
ATOM 1005 C CA . ASP A 1 124 ? -3.344 -9.273 -22.875 1 59.88 124 ASP A CA 1
ATOM 1006 C C . ASP A 1 124 ? -3.686 -10.758 -22.719 1 59.88 124 ASP A C 1
ATOM 1008 O O . ASP A 1 124 ? -3.436 -11.555 -23.625 1 59.88 124 ASP A O 1
ATOM 1012 N N . ALA A 1 125 ? -4.145 -11.062 -21.609 1 55.47 125 ALA A N 1
ATOM 1013 C CA . ALA A 1 125 ? -4.531 -12.445 -21.344 1 55.47 125 ALA A CA 1
ATOM 1014 C C . ALA A 1 125 ? -5.754 -12.836 -22.172 1 55.47 125 ALA A C 1
ATOM 1016 O O . ALA A 1 125 ? -5.875 -13.984 -22.594 1 55.47 125 ALA A O 1
ATOM 1017 N N . SER A 1 126 ? -6.719 -11.945 -22.031 1 53.97 126 SER A N 1
ATOM 1018 C CA . SER A 1 126 ? -7.895 -12.234 -22.859 1 53.97 126 SER A CA 1
ATOM 1019 C C . SER A 1 126 ? -7.516 -12.43 -24.312 1 53.97 126 SER A C 1
ATOM 1021 O O . SER A 1 126 ? -8.172 -13.18 -25.047 1 53.97 126 SER A O 1
ATOM 1023 N N . GLY A 1 127 ? -6.582 -11.812 -24.75 1 51.56 127 GLY A N 1
ATOM 1024 C CA . GLY A 1 127 ? -6.184 -12.008 -26.125 1 51.56 127 GLY A CA 1
ATOM 1025 C C . GLY A 1 127 ? -5.352 -13.258 -26.344 1 51.56 127 GLY A C 1
ATOM 1026 O O . GLY A 1 127 ? -5.152 -13.695 -27.484 1 51.56 127 GLY A O 1
ATOM 1027 N N . THR A 1 128 ? -4.57 -13.773 -25.391 1 49.09 128 THR A N 1
ATOM 1028 C CA . THR A 1 128 ? -3.83 -15.023 -25.516 1 49.09 128 THR A CA 1
ATOM 1029 C C . THR A 1 128 ? -4.203 -15.992 -24.391 1 49.09 128 THR A C 1
ATOM 1031 O O . THR A 1 128 ? -3.465 -16.125 -23.422 1 49.09 128 THR A O 1
ATOM 1034 N N . PRO A 1 129 ? -5.426 -16.594 -24.438 1 49.25 129 PRO A N 1
ATOM 1035 C CA . PRO A 1 129 ? -5.945 -17.531 -23.422 1 49.25 129 PRO A CA 1
ATOM 1036 C C . PRO A 1 129 ? -4.906 -18.531 -22.969 1 49.25 129 PRO A C 1
ATOM 1038 O O . PRO A 1 129 ? -4.887 -18.922 -21.797 1 49.25 129 PRO A O 1
ATOM 1041 N N . ALA A 1 130 ? -4.137 -19.156 -23.859 1 47.75 130 ALA A N 1
ATOM 1042 C CA . ALA A 1 130 ? -3.139 -20.188 -23.547 1 47.75 130 ALA A CA 1
ATOM 1043 C C . ALA A 1 130 ? -2.127 -19.672 -22.531 1 47.75 130 ALA A C 1
ATOM 1045 O O . ALA A 1 130 ? -1.53 -20.453 -21.781 1 47.75 130 ALA A O 1
ATOM 1046 N N . ALA A 1 131 ? -1.965 -18.469 -22.547 1 45.47 131 ALA A N 1
ATOM 1047 C CA . ALA A 1 131 ? -0.951 -17.891 -21.672 1 45.47 131 ALA A CA 1
ATOM 1048 C C . ALA A 1 131 ? -1.379 -17.953 -20.219 1 45.47 131 ALA A C 1
ATOM 1050 O O . ALA A 1 131 ? -0.553 -17.797 -19.312 1 45.47 131 ALA A O 1
ATOM 1051 N N . TRP A 1 132 ? -2.561 -18.25 -19.953 1 47.44 132 TRP A N 1
ATOM 1052 C CA . TRP A 1 132 ? -3.043 -18.375 -18.578 1 47.44 132 TRP A CA 1
ATOM 1053 C C . TRP A 1 132 ? -3.457 -19.812 -18.281 1 47.44 132 TRP A C 1
ATOM 1055 O O . TRP A 1 132 ? -3.924 -20.125 -17.188 1 47.44 132 TRP A O 1
ATOM 1065 N N . GLY A 1 133 ? -3.547 -20.703 -19.234 1 41.38 133 GLY A N 1
ATOM 1066 C CA . GLY A 1 133 ? -3.844 -22.109 -19.094 1 41.38 133 GLY A CA 1
ATOM 1067 C C . GLY A 1 133 ? -2.602 -22.969 -18.922 1 41.38 133 GLY A C 1
ATOM 1068 O O . GLY A 1 133 ? -1.503 -22.562 -19.297 1 41.38 133 GLY A O 1
ATOM 1069 N N . MET B 1 1 ? 14.547 55.094 36.781 1 39.75 1 MET B N 1
ATOM 1070 C CA . MET B 1 1 ? 15.133 54.219 35.781 1 39.75 1 MET B CA 1
ATOM 1071 C C . MET B 1 1 ? 14.281 52.969 35.594 1 39.75 1 MET B C 1
ATOM 1073 O O . MET B 1 1 ? 14.078 52.188 36.531 1 39.75 1 MET B O 1
ATOM 1077 N N . ALA B 1 2 ? 13.398 52.875 34.625 1 58.88 2 ALA B N 1
ATOM 1078 C CA . ALA B 1 2 ? 12.375 51.875 34.406 1 58.88 2 ALA B CA 1
ATOM 1079 C C . ALA B 1 2 ? 13.016 50.5 34.156 1 58.88 2 ALA B C 1
ATOM 1081 O O . ALA B 1 2 ? 14.016 50.406 33.438 1 58.88 2 ALA B O 1
ATOM 1082 N N . PRO B 1 3 ? 12.805 49.438 35.031 1 57.97 3 PRO B N 1
ATOM 1083 C CA . PRO B 1 3 ? 13.492 48.156 34.844 1 57.97 3 PRO B CA 1
ATOM 1084 C C . PRO B 1 3 ? 13.375 47.656 33.406 1 57.97 3 PRO B C 1
ATOM 1086 O O . PRO B 1 3 ? 12.336 47.812 32.781 1 57.97 3 PRO B O 1
ATOM 1089 N N . LYS B 1 4 ? 14.469 47.5 32.625 1 53.47 4 LYS B N 1
ATOM 1090 C CA . LYS B 1 4 ? 14.602 46.875 31.312 1 53.47 4 LYS B CA 1
ATOM 1091 C C . LYS B 1 4 ? 13.789 45.594 31.219 1 53.47 4 LYS B C 1
ATOM 1093 O O . LYS B 1 4 ? 13.812 44.75 32.125 1 53.47 4 LYS B O 1
ATOM 1098 N N . SER B 1 5 ? 12.602 45.656 30.516 1 55 5 SER B N 1
ATOM 1099 C CA . SER B 1 5 ? 11.758 44.469 30.25 1 55 5 SER B CA 1
ATOM 1100 C C . SER B 1 5 ? 12.602 43.281 29.859 1 55 5 SER B C 1
ATOM 1102 O O . SER B 1 5 ? 13.547 43.406 29.078 1 55 5 SER B O 1
ATOM 1104 N N . LYS B 1 6 ? 12.742 42.25 30.734 1 53.19 6 LYS B N 1
ATOM 1105 C CA . LYS B 1 6 ? 13.414 41 30.469 1 53.19 6 LYS B CA 1
ATOM 1106 C C . LYS B 1 6 ? 13.102 40.469 29.078 1 53.19 6 LYS B C 1
ATOM 1108 O O . LYS B 1 6 ? 11.961 40.594 28.609 1 53.19 6 LYS B O 1
ATOM 1113 N N . PRO B 1 7 ? 14.094 40.344 28.188 1 53.25 7 PRO B N 1
ATOM 1114 C CA . PRO B 1 7 ? 13.852 39.781 26.859 1 53.25 7 PRO B CA 1
ATOM 1115 C C . PRO B 1 7 ? 12.922 38.562 26.891 1 53.25 7 PRO B C 1
ATOM 1117 O O . PRO B 1 7 ? 12.938 37.812 27.859 1 53.25 7 PRO B O 1
ATOM 1120 N N . ARG B 1 8 ? 11.688 38.656 26.375 1 47.62 8 ARG B N 1
ATOM 1121 C CA . ARG B 1 8 ? 10.781 37.531 26.219 1 47.62 8 ARG B CA 1
ATOM 1122 C C . ARG B 1 8 ? 11.547 36.25 25.938 1 47.62 8 ARG B C 1
ATOM 1124 O O . ARG B 1 8 ? 12.289 36.156 24.953 1 47.62 8 ARG B O 1
ATOM 1131 N N . ALA B 1 9 ? 11.961 35.469 26.906 1 50.88 9 ALA B N 1
ATOM 1132 C CA . ALA B 1 9 ? 12.547 34.125 26.703 1 50.88 9 ALA B CA 1
ATOM 1133 C C . ALA B 1 9 ? 11.953 33.469 25.469 1 50.88 9 ALA B C 1
ATOM 1135 O O . ALA B 1 9 ? 10.727 33.438 25.297 1 50.88 9 ALA B O 1
ATOM 1136 N N . SER B 1 10 ? 12.602 33.469 24.359 1 46.53 10 SER B N 1
ATOM 1137 C CA . SER B 1 10 ? 12.227 32.75 23.141 1 46.53 10 SER B CA 1
ATOM 1138 C C . SER B 1 10 ? 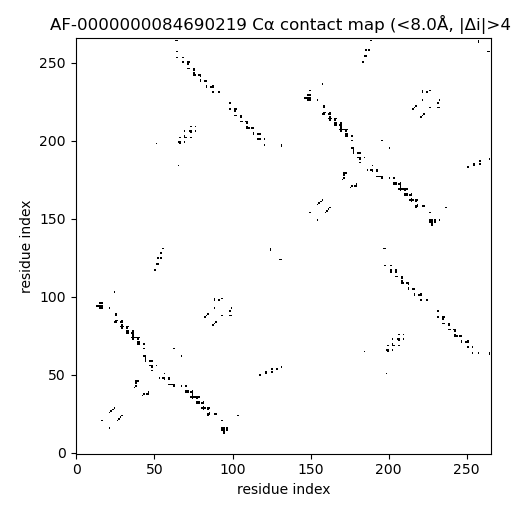11.609 31.375 23.484 1 46.53 10 SER B C 1
ATOM 1140 O O . SER B 1 10 ? 12.133 30.641 24.328 1 46.53 10 SER B O 1
ATOM 1142 N N . ARG B 1 11 ? 10.258 31.297 23.672 1 48.44 11 ARG B N 1
ATOM 1143 C CA . ARG B 1 11 ? 9.633 30 23.875 1 48.44 11 ARG B CA 1
ATOM 1144 C C . ARG B 1 11 ? 10.508 28.875 23.344 1 48.44 11 ARG B C 1
ATOM 1146 O O . ARG B 1 11 ? 11.109 29 22.266 1 48.44 11 ARG B O 1
ATOM 1153 N N . PRO B 1 12 ? 11.141 28.078 24.156 1 48.5 12 PRO B N 1
ATOM 1154 C CA . PRO B 1 12 ? 11.891 26.938 23.609 1 48.5 12 PRO B CA 1
ATOM 1155 C C . PRO B 1 12 ? 11.266 26.391 22.328 1 48.5 12 PRO B C 1
ATOM 1157 O O . PRO B 1 12 ? 10.047 26.219 22.266 1 48.5 12 PRO B O 1
ATOM 1160 N N . GLY B 1 13 ? 11.734 26.641 21.156 1 48.94 13 GLY B N 1
ATOM 1161 C CA . GLY B 1 13 ? 11.336 26.188 19.844 1 48.94 13 GLY B CA 1
ATOM 1162 C C . GLY B 1 13 ? 10.836 24.75 19.828 1 48.94 13 GLY B C 1
ATOM 1163 O O . GLY B 1 13 ? 11.133 23.984 20.75 1 48.94 13 GLY B O 1
ATOM 1164 N N . ALA B 1 14 ? 9.555 24.391 19.609 1 55.16 14 ALA B N 1
ATOM 1165 C CA . ALA B 1 14 ? 8.969 23.062 19.5 1 55.16 14 ALA B CA 1
ATOM 1166 C C . ALA B 1 14 ? 10.023 22.031 19.078 1 55.16 14 ALA B C 1
ATOM 1168 O O . ALA B 1 14 ? 10.852 22.312 18.203 1 55.16 14 ALA B O 1
ATOM 1169 N N . PRO B 1 15 ? 10.312 21.109 20.031 1 58.59 15 PRO B N 1
ATOM 1170 C CA . PRO B 1 15 ? 11.328 20.109 19.703 1 58.59 15 PRO B CA 1
ATOM 1171 C C . PRO B 1 15 ? 11.164 19.562 18.281 1 58.59 15 PRO B C 1
ATOM 1173 O O . PRO B 1 15 ? 10.039 19.25 17.859 1 58.59 15 PRO B O 1
ATOM 1176 N N . THR B 1 16 ? 12.195 19.797 17.438 1 77.81 16 THR B N 1
ATOM 1177 C CA . THR B 1 16 ? 12.383 19.328 16.062 1 77.81 16 THR B CA 1
ATOM 1178 C C . THR B 1 16 ? 12.523 17.812 16.031 1 77.81 16 THR B C 1
ATOM 1180 O O . THR B 1 16 ? 12.898 17.188 17.031 1 77.81 16 THR B O 1
ATOM 1183 N N . ILE B 1 17 ? 11.797 17.047 15.141 1 84.69 17 ILE B N 1
ATOM 1184 C CA . ILE B 1 17 ? 11.984 15.625 14.883 1 84.69 17 ILE B CA 1
ATOM 1185 C C . ILE B 1 17 ? 13.469 15.281 14.922 1 84.69 17 ILE B C 1
ATOM 1187 O O . ILE B 1 17 ? 14.281 15.914 14.242 1 84.69 17 ILE B O 1
ATOM 1191 N N . PRO B 1 18 ? 13.773 14.328 15.93 1 89.19 18 PRO B N 1
ATOM 1192 C CA . PRO B 1 18 ? 15.172 13.906 15.93 1 89.19 18 PRO B CA 1
ATOM 1193 C C . PRO B 1 18 ? 15.688 13.562 14.539 1 89.19 18 PRO B C 1
ATOM 1195 O O . PRO B 1 18 ? 14.93 13.055 13.703 1 89.19 18 PRO B O 1
ATOM 1198 N N . LEU B 1 19 ? 16.984 13.789 14.367 1 89.44 19 LEU B N 1
ATOM 1199 C CA . LEU B 1 19 ? 17.625 13.648 13.062 1 89.44 19 LEU B CA 1
ATOM 1200 C C . LEU B 1 19 ? 17.469 12.227 12.531 1 89.44 19 LEU B C 1
ATOM 1202 O O . LEU B 1 19 ? 17.234 12.016 11.344 1 89.44 19 LEU B O 1
ATOM 1206 N N . ILE B 1 20 ? 17.625 11.234 13.375 1 89.75 20 ILE B N 1
ATOM 1207 C CA . ILE B 1 20 ? 17.578 9.844 12.953 1 89.75 20 ILE B CA 1
ATOM 1208 C C . ILE B 1 20 ? 16.219 9.547 12.328 1 89.75 20 ILE B C 1
ATOM 1210 O O . ILE B 1 20 ? 16.125 8.852 11.312 1 89.75 20 ILE B O 1
ATOM 1214 N N . TYR B 1 21 ? 15.141 10 12.883 1 88.44 21 TYR B N 1
ATOM 1215 C CA . TYR B 1 21 ? 13.797 9.789 12.344 1 88.44 21 TYR B CA 1
ATOM 1216 C C . TYR B 1 21 ? 13.609 10.555 11.039 1 88.44 21 TYR B C 1
ATOM 1218 O O . TYR B 1 21 ? 12.969 10.062 10.109 1 88.44 21 TYR B O 1
ATOM 1226 N N . ARG B 1 22 ? 14.141 11.688 11.047 1 90.19 22 ARG B N 1
ATOM 1227 C CA . ARG B 1 22 ? 14.016 12.508 9.844 1 90.19 22 ARG B CA 1
ATOM 1228 C C . ARG B 1 22 ? 14.711 11.844 8.656 1 90.19 22 ARG B C 1
ATOM 1230 O O . ARG B 1 22 ? 14.125 11.719 7.578 1 90.19 22 ARG B O 1
ATOM 1237 N N . VAL B 1 23 ? 15.93 11.422 8.891 1 90.38 23 VAL B N 1
ATOM 1238 C CA . VAL B 1 23 ? 16.688 10.789 7.82 1 90.38 23 VAL B CA 1
ATOM 1239 C C . VAL B 1 23 ? 16.031 9.469 7.43 1 90.38 23 VAL B C 1
ATOM 1241 O O . VAL B 1 23 ? 15.867 9.172 6.246 1 90.38 23 VAL B O 1
ATOM 1244 N N . PHE B 1 24 ? 15.688 8.82 8.398 1 90.38 24 PHE B N 1
ATOM 1245 C CA . PHE B 1 24 ? 15.086 7.512 8.148 1 90.38 24 PHE B CA 1
ATOM 1246 C C . PHE B 1 24 ? 13.797 7.652 7.352 1 90.38 24 PHE B C 1
ATOM 1248 O O . PHE B 1 24 ? 13.633 7.008 6.312 1 90.38 24 PHE B O 1
ATOM 1255 N N . PHE B 1 25 ? 12.961 8.484 7.758 1 90.56 25 PHE B N 1
ATOM 1256 C CA . PHE B 1 25 ? 11.609 8.508 7.207 1 90.56 25 PHE B CA 1
ATOM 1257 C C . PHE B 1 25 ? 11.555 9.367 5.953 1 90.56 25 PHE B C 1
ATOM 1259 O O . PHE B 1 25 ? 10.656 9.203 5.125 1 90.56 25 PHE B O 1
ATOM 1266 N N . THR B 1 26 ? 12.453 10.25 5.754 1 90.94 26 THR B N 1
ATOM 1267 C CA . THR B 1 26 ? 12.344 11.109 4.582 1 90.94 26 THR B CA 1
ATOM 1268 C C . THR B 1 26 ? 13.344 10.688 3.508 1 90.94 26 THR B C 1
ATOM 1270 O O . THR B 1 26 ? 13.234 11.094 2.35 1 90.94 26 THR B O 1
ATOM 1273 N N . TRP B 1 27 ? 14.328 9.828 3.887 1 91.19 27 TRP B N 1
ATOM 1274 C CA . TRP B 1 27 ? 15.305 9.43 2.883 1 91.19 27 TRP B CA 1
ATOM 1275 C C . TRP B 1 27 ? 15.414 7.91 2.795 1 91.19 27 TRP B C 1
ATOM 1277 O O . TRP B 1 27 ? 15.07 7.316 1.769 1 91.19 27 TRP B O 1
ATOM 1287 N N . LEU B 1 28 ? 15.734 7.258 3.855 1 91.12 28 LEU B N 1
ATOM 1288 C CA . LEU B 1 28 ? 16.031 5.832 3.807 1 91.12 28 LEU B CA 1
ATOM 1289 C C . LEU B 1 28 ? 14.789 5.031 3.428 1 91.12 28 LEU B C 1
ATOM 1291 O O . LEU B 1 28 ? 14.82 4.25 2.473 1 91.12 28 LEU B O 1
ATOM 1295 N N . GLU B 1 29 ? 13.797 5.246 4.086 1 88.94 29 GLU B N 1
ATOM 1296 C CA . GLU B 1 29 ? 12.586 4.457 3.885 1 88.94 29 GLU B CA 1
ATOM 1297 C C . GLU B 1 29 ? 12 4.695 2.494 1 88.94 29 GLU B C 1
ATOM 1299 O O . GLU B 1 29 ? 11.68 3.742 1.781 1 88.94 29 GLU B O 1
ATOM 1304 N N . PRO B 1 30 ? 11.844 5.93 2.107 1 91.25 30 PRO B N 1
ATOM 1305 C CA . PRO B 1 30 ? 11.305 6.098 0.755 1 91.25 30 PRO B CA 1
ATOM 1306 C C . PRO B 1 30 ? 12.227 5.527 -0.321 1 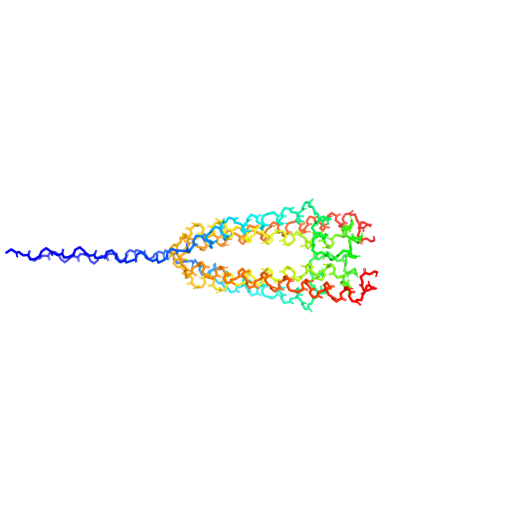91.25 30 PRO B C 1
ATOM 1308 O O . PRO B 1 30 ? 11.758 5.062 -1.361 1 91.25 30 PRO B O 1
ATOM 1311 N N . ILE B 1 31 ? 13.5 5.457 -0.146 1 92.75 31 ILE B N 1
ATOM 1312 C CA . ILE B 1 31 ? 14.422 4.84 -1.089 1 92.75 31 ILE B CA 1
ATOM 1313 C C . ILE B 1 31 ? 14.188 3.33 -1.129 1 92.75 31 ILE B C 1
ATOM 1315 O O . ILE B 1 31 ? 14.141 2.732 -2.207 1 92.75 31 ILE B O 1
ATOM 1319 N N . PHE B 1 32 ? 14.023 2.736 0.058 1 90.38 32 PHE B N 1
ATOM 1320 C CA . PHE B 1 32 ? 13.719 1.312 0.112 1 90.38 32 PHE B CA 1
ATOM 1321 C C . PHE B 1 32 ? 12.391 1.019 -0.579 1 90.38 32 PHE B C 1
ATOM 1323 O O . PHE B 1 32 ? 12.273 0.043 -1.324 1 90.38 32 PHE B O 1
ATOM 1330 N N . ALA B 1 33 ? 11.43 1.855 -0.345 1 91.5 33 ALA B N 1
ATOM 1331 C CA . ALA B 1 33 ? 10.109 1.653 -0.938 1 91.5 33 ALA B CA 1
ATOM 1332 C C . ALA B 1 33 ? 10.164 1.781 -2.457 1 91.5 33 ALA B C 1
ATOM 1334 O O . ALA B 1 33 ? 9.562 0.981 -3.176 1 91.5 33 ALA B O 1
ATOM 1335 N N . LEU B 1 34 ? 10.914 2.723 -2.967 1 93.81 34 LEU B N 1
ATOM 1336 C CA . LEU B 1 34 ? 11.031 2.918 -4.406 1 93.81 34 LEU B CA 1
ATOM 1337 C C . LEU B 1 34 ? 11.82 1.78 -5.047 1 93.81 34 LEU B C 1
ATOM 1339 O O . LEU B 1 34 ? 11.5 1.339 -6.148 1 93.81 34 LEU B O 1
ATOM 1343 N N . ASN B 1 35 ? 12.82 1.428 -4.336 1 94.81 35 ASN B N 1
ATOM 1344 C CA . ASN B 1 35 ? 13.531 0.248 -4.816 1 94.81 35 ASN B CA 1
ATOM 1345 C C . ASN B 1 35 ? 12.625 -0.979 -4.852 1 94.81 35 ASN B C 1
ATOM 1347 O O . ASN B 1 35 ? 12.664 -1.757 -5.809 1 94.81 35 ASN B O 1
ATOM 1351 N N . GLY B 1 36 ? 11.914 -1.19 -3.791 1 93.62 36 GLY B N 1
ATOM 1352 C CA . GLY B 1 36 ? 10.93 -2.256 -3.781 1 93.62 36 GLY B CA 1
ATOM 1353 C C . GLY B 1 36 ? 9.945 -2.17 -4.934 1 93.62 36 GLY B C 1
ATOM 1354 O O . GLY B 1 36 ? 9.695 -3.164 -5.621 1 93.62 36 GLY B O 1
ATOM 1355 N N . ALA B 1 37 ? 9.414 -0.973 -5.16 1 92.75 37 ALA B N 1
ATOM 1356 C CA . ALA B 1 37 ? 8.508 -0.786 -6.289 1 92.75 37 ALA B CA 1
ATOM 1357 C C . ALA B 1 37 ? 9.172 -1.174 -7.602 1 92.75 37 ALA B C 1
ATOM 1359 O O . ALA B 1 37 ? 8.578 -1.877 -8.422 1 92.75 37 ALA B O 1
ATOM 1360 N N . TYR B 1 38 ? 10.391 -0.806 -7.781 1 95.69 38 TYR B N 1
ATOM 1361 C CA . TYR B 1 38 ? 11.133 -1.099 -9 1 95.69 38 TYR B CA 1
ATOM 1362 C C . TYR B 1 38 ? 11.25 -2.602 -9.219 1 95.69 38 TYR B C 1
ATOM 1364 O O . TYR B 1 38 ? 10.938 -3.104 -10.305 1 95.69 38 TYR B O 1
ATOM 1372 N N . ILE B 1 39 ? 11.648 -3.281 -8.18 1 96.44 39 ILE B N 1
ATOM 1373 C CA . ILE B 1 39 ? 11.883 -4.703 -8.406 1 96.44 39 ILE B CA 1
ATOM 1374 C C . ILE B 1 39 ? 10.547 -5.438 -8.492 1 96.44 39 ILE B C 1
ATOM 1376 O O . ILE B 1 39 ? 10.43 -6.445 -9.195 1 96.44 39 ILE B O 1
ATOM 1380 N N . TYR B 1 40 ? 9.562 -4.984 -7.871 1 92.94 40 TYR B N 1
ATOM 1381 C CA . TYR B 1 40 ? 8.234 -5.582 -7.988 1 92.94 40 TYR B CA 1
ATOM 1382 C C . TYR B 1 40 ? 7.691 -5.434 -9.406 1 92.94 40 TYR B C 1
ATOM 1384 O O . TYR B 1 40 ? 7.035 -6.34 -9.922 1 92.94 40 TYR B O 1
ATOM 1392 N N . PHE B 1 41 ? 8.047 -4.348 -10.117 1 91.25 41 PHE B N 1
ATOM 1393 C CA . PHE B 1 41 ? 7.543 -4.09 -11.461 1 91.25 41 PHE B CA 1
ATOM 1394 C C . PHE B 1 41 ? 8.406 -4.789 -12.508 1 91.25 41 PHE B C 1
ATOM 1396 O O . PHE B 1 41 ? 7.891 -5.324 -13.492 1 91.25 41 PHE B O 1
ATOM 1403 N N . PHE B 1 42 ? 9.688 -4.816 -12.297 1 94.75 42 PHE B N 1
ATOM 1404 C CA . PHE B 1 42 ? 10.555 -5.066 -13.445 1 94.75 42 PHE B CA 1
ATOM 1405 C C . PHE B 1 42 ? 11.438 -6.285 -13.195 1 94.75 42 PHE B C 1
ATOM 1407 O O . PHE B 1 42 ? 12.086 -6.789 -14.117 1 94.75 42 PHE B O 1
ATOM 1414 N N . GLU B 1 43 ? 11.516 -6.684 -11.961 1 96.81 43 GLU B N 1
ATOM 1415 C CA . GLU B 1 43 ? 12.328 -7.852 -11.617 1 96.81 43 GLU B CA 1
ATOM 1416 C C . GLU B 1 43 ? 11.531 -8.859 -10.797 1 96.81 43 GLU B C 1
ATOM 1418 O O . GLU B 1 43 ? 11.93 -9.211 -9.688 1 96.81 43 GLU B O 1
ATOM 1423 N N . PRO B 1 44 ? 10.484 -9.406 -11.406 1 93.75 44 PRO B N 1
ATOM 1424 C CA . PRO B 1 44 ? 9.57 -10.25 -10.625 1 93.75 44 PRO B CA 1
ATOM 1425 C C . PRO B 1 44 ? 10.242 -11.508 -10.078 1 93.75 44 PRO B C 1
ATOM 1427 O O . PRO B 1 44 ? 9.945 -11.93 -8.961 1 93.75 44 PRO B O 1
ATOM 1430 N N . THR B 1 45 ? 11.109 -12.18 -10.859 1 94.94 45 THR B N 1
ATOM 1431 C CA . THR B 1 45 ? 11.797 -13.367 -10.359 1 94.94 45 THR B CA 1
ATOM 1432 C C . THR B 1 45 ? 12.633 -13.031 -9.125 1 94.94 45 THR B C 1
ATOM 1434 O O . THR B 1 45 ? 12.539 -13.727 -8.109 1 94.94 45 THR B O 1
ATOM 1437 N N . LYS B 1 46 ? 13.391 -12.016 -9.227 1 94.94 46 LYS B N 1
ATOM 1438 C CA . LYS B 1 46 ? 14.188 -11.562 -8.094 1 94.94 46 LYS B CA 1
ATOM 1439 C C . LYS B 1 46 ? 13.312 -11.242 -6.895 1 94.94 46 LYS B C 1
ATOM 1441 O O . LYS B 1 46 ? 13.633 -11.617 -5.766 1 94.94 46 LYS B O 1
ATOM 1446 N N . THR B 1 47 ? 12.273 -10.562 -7.105 1 94.31 47 THR B N 1
ATOM 1447 C CA . THR B 1 47 ? 11.344 -10.164 -6.051 1 94.31 47 THR B CA 1
ATOM 1448 C C . THR B 1 47 ? 10.797 -11.391 -5.324 1 94.31 47 THR B C 1
ATOM 1450 O O . THR B 1 47 ? 10.859 -11.461 -4.094 1 94.31 47 THR B O 1
ATOM 1453 N N . LEU B 1 48 ? 10.344 -12.352 -6.09 1 91.81 48 LEU B N 1
ATOM 1454 C CA . LEU B 1 48 ? 9.75 -13.539 -5.488 1 91.81 48 LEU B CA 1
ATOM 1455 C C . LEU B 1 48 ? 10.805 -14.344 -4.723 1 91.81 48 LEU B C 1
ATOM 1457 O O . LEU B 1 48 ? 10.508 -14.922 -3.678 1 91.81 48 LEU B O 1
ATOM 1461 N N . GLN B 1 49 ? 11.984 -14.305 -5.16 1 89.69 49 GLN B N 1
ATOM 1462 C CA . GLN B 1 49 ? 13.039 -15.031 -4.461 1 89.69 49 GLN B CA 1
ATOM 1463 C C . GLN B 1 49 ? 13.414 -14.344 -3.154 1 89.69 49 GLN B C 1
ATOM 1465 O O . GLN B 1 49 ? 13.836 -15 -2.197 1 89.69 49 GLN B O 1
ATOM 1470 N N . ILE B 1 50 ? 13.234 -13.109 -3.158 1 87.81 50 ILE B N 1
ATOM 1471 C CA . ILE B 1 50 ? 13.5 -12.344 -1.943 1 87.81 50 ILE B CA 1
ATOM 1472 C C . ILE B 1 50 ? 12.406 -12.625 -0.91 1 87.81 50 ILE B C 1
ATOM 1474 O O . ILE B 1 50 ? 12.695 -12.734 0.285 1 87.81 50 ILE B O 1
ATOM 1478 N N . VAL B 1 51 ? 11.227 -12.812 -1.364 1 83.5 51 VAL B N 1
ATOM 1479 C CA . VAL B 1 51 ? 10.117 -12.82 -0.412 1 83.5 51 VAL B CA 1
ATOM 1480 C C . VAL B 1 51 ? 9.68 -14.258 -0.137 1 83.5 51 VAL B C 1
ATOM 1482 O O . VAL B 1 51 ? 8.75 -14.492 0.637 1 83.5 51 VAL B O 1
ATOM 1485 N N . THR B 1 52 ? 10.258 -15.227 -0.781 1 82.69 52 THR B N 1
ATOM 1486 C CA . THR B 1 52 ? 9.914 -16.625 -0.54 1 82.69 52 THR B CA 1
ATOM 1487 C C . THR B 1 52 ? 11.117 -17.375 0.021 1 82.69 52 THR B C 1
ATOM 1489 O O . THR B 1 52 ? 12.266 -16.969 -0.178 1 82.69 52 THR B O 1
ATOM 1492 N N . PRO B 1 53 ? 10.82 -18.406 0.693 1 80.56 53 PRO B N 1
ATOM 1493 C CA . PRO B 1 53 ? 11.945 -19.203 1.185 1 80.56 53 PRO B CA 1
ATOM 1494 C C . PRO B 1 53 ? 12.664 -19.969 0.07 1 80.56 53 PRO B C 1
ATOM 1496 O O . PRO B 1 53 ? 12.07 -20.234 -0.976 1 80.56 53 PRO B O 1
ATOM 1499 N N . PRO B 1 54 ? 13.898 -20.453 0.333 1 83.06 54 PRO B N 1
ATOM 1500 C CA . PRO B 1 54 ? 14.75 -21.078 -0.678 1 83.06 54 PRO B CA 1
ATOM 1501 C C . PRO B 1 54 ? 14.117 -22.328 -1.288 1 83.06 54 PRO B C 1
ATOM 1503 O O . PRO B 1 54 ? 14.219 -22.547 -2.498 1 83.06 54 PRO B O 1
ATOM 1506 N N . PRO B 1 55 ? 13.391 -23.047 -0.624 1 81.19 55 PRO B N 1
ATOM 1507 C CA . PRO B 1 55 ? 12.812 -24.25 -1.223 1 81.19 55 PRO B CA 1
ATOM 1508 C C . PRO B 1 55 ? 11.789 -23.938 -2.311 1 81.19 55 PRO B C 1
ATOM 1510 O O . PRO B 1 55 ? 11.469 -24.797 -3.135 1 81.19 55 PRO B O 1
ATOM 1513 N N . MET B 1 56 ? 11.391 -22.703 -2.328 1 81.06 56 MET B N 1
ATOM 1514 C CA . MET B 1 56 ? 10.375 -22.328 -3.307 1 81.06 56 MET B CA 1
ATOM 1515 C C . MET B 1 56 ? 11.016 -21.656 -4.516 1 81.06 56 MET B C 1
ATOM 1517 O O . MET B 1 56 ? 10.328 -21.328 -5.484 1 81.06 56 MET B O 1
ATOM 1521 N N . HIS B 1 57 ? 12.297 -21.547 -4.516 1 87.62 57 HIS B N 1
ATOM 1522 C CA . HIS B 1 57 ? 12.938 -20.703 -5.516 1 87.62 57 HIS B CA 1
ATOM 1523 C C . HIS B 1 57 ? 12.758 -21.266 -6.918 1 87.62 57 HIS B C 1
ATOM 1525 O O . HIS B 1 57 ? 12.609 -20.516 -7.887 1 87.62 57 HIS B O 1
ATOM 1531 N N . ASP B 1 58 ? 12.695 -22.469 -7.086 1 89.19 58 ASP B N 1
ATOM 1532 C CA . ASP B 1 58 ? 12.492 -23.078 -8.398 1 89.19 58 ASP B CA 1
ATOM 1533 C C . ASP B 1 58 ? 11.141 -22.672 -8.984 1 89.19 58 ASP B C 1
ATOM 1535 O O . ASP B 1 58 ? 11.023 -22.422 -10.188 1 89.19 58 ASP B O 1
ATOM 1539 N N . ARG B 1 59 ? 10.164 -22.547 -8.141 1 87.19 59 ARG B N 1
ATOM 1540 C CA . ARG B 1 59 ? 8.82 -22.203 -8.562 1 87.19 59 ARG B CA 1
ATOM 1541 C C . ARG B 1 59 ? 8.742 -20.734 -8.969 1 87.19 59 ARG B C 1
ATOM 1543 O O . ARG B 1 59 ? 7.82 -20.328 -9.688 1 87.19 59 ARG B O 1
ATOM 1550 N N . THR B 1 60 ? 9.688 -20.016 -8.57 1 89.38 60 THR B N 1
ATOM 1551 C CA . THR B 1 60 ? 9.617 -18.578 -8.773 1 89.38 60 THR B CA 1
ATOM 1552 C C . THR B 1 60 ? 10.25 -18.188 -10.102 1 89.38 60 THR B C 1
ATOM 1554 O O . THR B 1 60 ? 10.211 -17.016 -10.5 1 89.38 60 THR B O 1
ATOM 1557 N N . LEU B 1 61 ? 10.852 -19.062 -10.812 1 90.94 61 LEU B N 1
ATOM 1558 C CA . LEU B 1 61 ? 11.578 -18.781 -12.039 1 90.94 61 LEU B CA 1
ATOM 1559 C C . LEU B 1 61 ? 10.633 -18.281 -13.125 1 90.94 61 LEU B C 1
ATOM 1561 O O . LEU B 1 61 ? 11.047 -17.531 -14.016 1 90.94 61 LEU B O 1
ATOM 1565 N N . THR B 1 62 ? 9.391 -18.688 -13.125 1 88.88 62 THR B N 1
ATOM 1566 C CA . THR B 1 62 ? 8.352 -18.203 -14.016 1 88.88 62 THR B CA 1
ATOM 1567 C C . THR B 1 62 ? 7.148 -17.703 -13.227 1 88.88 62 THR B C 1
ATOM 1569 O O . THR B 1 62 ? 6.637 -18.391 -12.344 1 88.88 62 THR B O 1
ATOM 1572 N N . GLN B 1 63 ? 6.742 -16.516 -13.578 1 89.25 63 GLN B N 1
ATOM 1573 C CA . GLN B 1 63 ? 5.602 -15.922 -12.883 1 89.25 63 GLN B CA 1
ATOM 1574 C C . GLN B 1 63 ? 4.301 -16.203 -13.633 1 89.25 63 GLN B C 1
ATOM 1576 O O . GLN B 1 63 ? 4.262 -16.141 -14.867 1 89.25 63 GLN B O 1
ATOM 1581 N N . THR B 1 64 ? 3.363 -16.516 -12.82 1 86.38 64 THR B N 1
ATOM 1582 C CA . THR B 1 64 ? 2.029 -16.609 -13.398 1 86.38 64 THR B CA 1
ATOM 1583 C C . THR B 1 64 ? 1.437 -15.219 -13.609 1 86.38 64 THR B C 1
ATOM 1585 O O . THR B 1 64 ? 1.897 -14.25 -13.016 1 86.38 64 THR B O 1
ATOM 1588 N N . PRO B 1 65 ? 0.394 -15.117 -14.422 1 84.44 65 PRO B N 1
ATOM 1589 C CA . PRO B 1 65 ? -0.267 -13.82 -14.594 1 84.44 65 PRO B CA 1
ATOM 1590 C C . PRO B 1 65 ? -0.841 -13.273 -13.289 1 84.44 65 PRO B C 1
ATOM 1592 O O . PRO B 1 65 ? -0.82 -12.062 -13.055 1 84.44 65 PRO B O 1
ATOM 1595 N N . ILE B 1 66 ? -1.342 -14.109 -12.43 1 85.56 66 ILE B N 1
ATOM 1596 C CA . ILE B 1 66 ? -1.902 -13.688 -11.148 1 85.56 66 ILE B CA 1
ATOM 1597 C C . ILE B 1 66 ? -0.793 -13.133 -10.258 1 85.56 66 ILE B C 1
ATOM 1599 O O . ILE B 1 66 ? -0.952 -12.078 -9.641 1 85.56 66 ILE B O 1
ATOM 1603 N N . GLU B 1 67 ? 0.313 -13.82 -10.219 1 87.38 67 GLU B N 1
ATOM 1604 C CA . GLU B 1 67 ? 1.45 -13.336 -9.445 1 87.38 67 GLU B CA 1
ATOM 1605 C C . GLU B 1 67 ? 1.935 -11.984 -9.969 1 87.38 67 GLU B C 1
ATOM 1607 O O . GLU B 1 67 ? 2.238 -11.086 -9.18 1 87.38 67 GLU B O 1
ATOM 1612 N N . THR B 1 68 ? 1.976 -11.875 -11.242 1 86.56 68 THR B N 1
ATOM 1613 C CA . THR B 1 68 ? 2.4 -10.617 -11.844 1 86.56 68 THR B CA 1
ATOM 1614 C C . THR B 1 68 ? 1.457 -9.484 -11.453 1 86.56 68 THR B C 1
ATOM 1616 O O . THR B 1 68 ? 1.903 -8.391 -11.094 1 86.56 68 THR B O 1
ATOM 1619 N N . MET B 1 69 ? 0.248 -9.773 -11.5 1 86.19 69 MET B N 1
ATOM 1620 C CA . MET B 1 69 ? -0.742 -8.766 -11.125 1 86.19 69 MET B CA 1
ATOM 1621 C C . MET B 1 69 ? -0.576 -8.352 -9.664 1 86.19 69 MET B C 1
ATOM 1623 O O . MET B 1 69 ? -0.617 -7.168 -9.344 1 86.19 69 MET B O 1
ATOM 1627 N N . LEU B 1 70 ? -0.41 -9.289 -8.836 1 88.38 70 LEU B N 1
ATOM 1628 C CA . LEU B 1 70 ? -0.252 -9 -7.414 1 88.38 70 LEU B CA 1
ATOM 1629 C C . LEU B 1 70 ? 1.046 -8.242 -7.152 1 88.38 70 LEU B C 1
ATOM 1631 O O . LEU B 1 70 ? 1.083 -7.332 -6.32 1 88.38 70 LEU B O 1
ATOM 1635 N N . LEU B 1 71 ? 2.061 -8.57 -7.852 1 90 71 LEU B N 1
ATOM 1636 C CA . LEU B 1 71 ? 3.324 -7.852 -7.73 1 90 71 LEU B CA 1
ATOM 1637 C C . LEU B 1 71 ? 3.156 -6.391 -8.125 1 90 71 LEU B C 1
ATOM 1639 O O . LEU B 1 71 ? 3.688 -5.5 -7.457 1 90 71 LEU B O 1
ATOM 1643 N N . TRP B 1 72 ? 2.4 -6.156 -9.117 1 88.5 72 TRP B N 1
ATOM 1644 C CA . TRP B 1 72 ? 2.176 -4.789 -9.562 1 88.5 72 TRP B CA 1
ATOM 1645 C C . TRP B 1 72 ? 1.331 -4.016 -8.555 1 88.5 72 TRP B C 1
ATOM 1647 O O . TRP B 1 72 ? 1.528 -2.814 -8.359 1 88.5 72 TRP B O 1
ATOM 1657 N N . GLN B 1 73 ? 0.406 -4.754 -8 1 87.88 73 GLN B N 1
ATOM 1658 C CA . GLN B 1 73 ? -0.389 -4.113 -6.957 1 87.88 73 GLN B CA 1
ATOM 1659 C C . GLN B 1 73 ? 0.487 -3.689 -5.781 1 87.88 73 GLN B C 1
ATOM 1661 O O . GLN B 1 73 ? 0.381 -2.561 -5.297 1 87.88 73 GLN B O 1
ATOM 1666 N N . VAL B 1 74 ? 1.39 -4.496 -5.391 1 88.25 74 VAL B N 1
ATOM 1667 C CA . VAL B 1 74 ? 2.295 -4.184 -4.289 1 88.25 74 VAL B CA 1
ATOM 1668 C C . VAL B 1 74 ? 3.234 -3.051 -4.695 1 88.25 74 VAL B C 1
ATOM 1670 O O . VAL B 1 74 ? 3.436 -2.102 -3.936 1 88.25 74 VAL B O 1
ATOM 1673 N N . GLY B 1 75 ? 3.754 -3.158 -5.844 1 90.62 75 GLY B N 1
ATOM 1674 C CA . GLY B 1 75 ? 4.617 -2.098 -6.336 1 90.62 75 GLY B CA 1
ATOM 1675 C C . GLY B 1 75 ? 3.947 -0.738 -6.352 1 90.62 75 GLY B C 1
ATOM 1676 O O . GLY B 1 75 ? 4.555 0.264 -5.969 1 90.62 75 GLY B O 1
ATOM 1677 N N . SER B 1 76 ? 2.75 -0.698 -6.812 1 88.12 76 SER B N 1
ATOM 1678 C CA . SER B 1 76 ? 1.994 0.55 -6.855 1 88.12 76 SER B CA 1
ATOM 1679 C C . SER B 1 76 ? 1.806 1.131 -5.457 1 88.12 76 SER B C 1
ATOM 1681 O O . SER B 1 76 ? 1.909 2.344 -5.262 1 88.12 76 SER B O 1
ATOM 1683 N N . LEU B 1 77 ? 1.539 0.289 -4.531 1 88.94 77 LEU B N 1
ATOM 1684 C CA . LEU B 1 77 ? 1.343 0.735 -3.158 1 88.94 77 LEU B CA 1
ATOM 1685 C C . LEU B 1 77 ? 2.66 1.199 -2.543 1 88.94 77 LEU B C 1
ATOM 1687 O O . LEU B 1 77 ? 2.674 2.109 -1.712 1 88.94 77 LEU B O 1
ATOM 1691 N N . TYR B 1 78 ? 3.754 0.632 -3.02 1 90 78 TYR B N 1
ATOM 1692 C CA . TYR B 1 78 ? 5.062 1.103 -2.586 1 90 78 TYR B CA 1
ATOM 1693 C C . TYR B 1 78 ? 5.34 2.508 -3.107 1 90 78 TYR B C 1
ATOM 1695 O O . TYR B 1 78 ? 5.98 3.314 -2.428 1 90 78 TYR B O 1
ATOM 1703 N N . ILE B 1 79 ? 4.895 2.764 -4.227 1 87.75 79 ILE B N 1
ATOM 1704 C CA . ILE B 1 79 ? 5.035 4.113 -4.758 1 87.75 79 ILE B CA 1
ATOM 1705 C C . ILE B 1 79 ? 4.23 5.094 -3.904 1 87.75 79 ILE B C 1
ATOM 1707 O O . ILE B 1 79 ? 4.711 6.18 -3.574 1 87.75 79 ILE B O 1
ATOM 1711 N N . LEU B 1 80 ? 3.016 4.719 -3.605 1 86.12 80 LEU B N 1
ATOM 1712 C CA . LEU B 1 80 ? 2.191 5.559 -2.744 1 86.12 80 LEU B CA 1
ATOM 1713 C C . LEU B 1 80 ? 2.889 5.816 -1.411 1 86.12 80 LEU B C 1
ATOM 1715 O O . LEU B 1 80 ? 2.932 6.953 -0.939 1 86.12 80 LEU B O 1
ATOM 1719 N N . PHE B 1 81 ? 3.41 4.773 -0.852 1 86.31 81 PHE B N 1
ATOM 1720 C CA . PHE B 1 81 ? 4.125 4.855 0.416 1 86.31 81 PHE B CA 1
ATOM 1721 C C . PHE B 1 81 ? 5.312 5.801 0.307 1 86.31 81 PHE B C 1
ATOM 1723 O O . PHE B 1 81 ? 5.508 6.668 1.163 1 86.31 81 PHE B O 1
ATOM 1730 N N . ALA B 1 82 ? 6.055 5.672 -0.68 1 89.06 82 ALA B N 1
ATOM 1731 C CA . ALA B 1 82 ? 7.219 6.527 -0.9 1 89.06 82 ALA B CA 1
ATOM 1732 C C . ALA B 1 82 ? 6.805 7.984 -1.072 1 89.06 82 ALA B C 1
ATOM 1734 O O . ALA B 1 82 ? 7.469 8.891 -0.557 1 89.06 82 ALA B O 1
ATOM 1735 N N . LEU B 1 83 ? 5.754 8.203 -1.752 1 84.69 83 LEU B N 1
ATOM 1736 C CA . LEU B 1 83 ? 5.289 9.562 -2.004 1 84.69 83 LEU B CA 1
ATOM 1737 C C . LEU B 1 83 ? 4.836 10.234 -0.708 1 84.69 83 LEU B C 1
ATOM 1739 O O . LEU B 1 83 ? 5.125 11.406 -0.478 1 84.69 83 LEU B O 1
ATOM 1743 N N . VAL B 1 84 ? 4.184 9.461 0.079 1 82.94 84 VAL B N 1
ATOM 1744 C CA . VAL B 1 84 ? 3.73 10.008 1.356 1 82.94 84 VAL B CA 1
ATOM 1745 C C . VAL B 1 84 ? 4.934 10.43 2.195 1 82.94 84 VAL B C 1
ATOM 1747 O O . VAL B 1 84 ? 4.945 11.516 2.771 1 82.94 84 VAL B O 1
ATOM 1750 N N . GLU B 1 85 ? 5.957 9.656 2.18 1 86.69 85 GLU B N 1
ATOM 1751 C CA . GLU B 1 85 ? 7.125 9.945 3.006 1 86.69 85 GLU B CA 1
ATOM 1752 C C . GLU B 1 85 ? 7.992 11.031 2.373 1 86.69 85 GLU B C 1
ATOM 1754 O O . GLU B 1 85 ? 8.461 11.945 3.061 1 86.69 85 GLU B O 1
ATOM 1759 N N . LEU B 1 86 ? 8.188 11.016 1.101 1 86.56 86 LEU B N 1
ATOM 1760 C CA . LEU B 1 86 ? 9.047 11.961 0.394 1 86.56 86 LEU B CA 1
ATOM 1761 C C . LEU B 1 86 ? 8.383 13.336 0.312 1 86.56 86 LEU B C 1
ATOM 1763 O O . LEU B 1 86 ? 9.062 14.359 0.408 1 86.56 86 LEU B O 1
ATOM 1767 N N . VAL B 1 87 ? 7.098 13.32 0.141 1 85.69 87 VAL B N 1
ATOM 1768 C CA . VAL B 1 87 ? 6.434 14.586 -0.161 1 85.69 87 VAL B CA 1
ATOM 1769 C C . VAL B 1 87 ? 5.727 15.109 1.087 1 85.69 87 VAL B C 1
ATOM 1771 O O . VAL B 1 87 ? 5.996 16.219 1.54 1 85.69 87 VAL B O 1
ATOM 1774 N N . LEU B 1 88 ? 4.883 14.305 1.657 1 86.38 88 LEU B N 1
ATOM 1775 C CA . LEU B 1 88 ? 4.043 14.766 2.756 1 86.38 88 LEU B CA 1
ATOM 1776 C C . LEU B 1 88 ? 4.898 15.219 3.936 1 86.38 88 LEU B C 1
ATOM 1778 O O . LEU B 1 88 ? 4.719 16.328 4.449 1 86.38 88 LEU B O 1
ATOM 1782 N N . LEU B 1 89 ? 5.871 14.461 4.371 1 87.56 89 LEU B N 1
ATOM 1783 C CA . LEU B 1 89 ? 6.656 14.789 5.555 1 87.56 89 LEU B CA 1
ATOM 1784 C C . LEU B 1 89 ? 7.57 15.984 5.281 1 87.56 89 LEU B C 1
ATOM 1786 O O . LEU B 1 89 ? 7.762 16.828 6.152 1 87.56 89 LEU B O 1
ATOM 1790 N N . ARG B 1 90 ? 8.07 16.047 4.117 1 85.81 90 ARG B N 1
ATOM 1791 C CA . ARG B 1 90 ? 8.906 17.188 3.768 1 85.81 90 ARG B CA 1
ATOM 1792 C C . ARG B 1 90 ? 8.07 18.453 3.641 1 85.81 90 ARG B C 1
ATOM 1794 O O . ARG B 1 90 ? 8.523 19.547 4.008 1 85.81 90 ARG B O 1
ATOM 1801 N N . TYR B 1 91 ? 7.004 18.203 3.059 1 85.06 91 TYR B N 1
ATOM 1802 C CA . TYR B 1 91 ? 6.121 19.344 2.822 1 85.06 91 TYR B CA 1
ATOM 1803 C C . TYR B 1 91 ? 5.645 19.938 4.141 1 85.06 91 TYR B C 1
ATOM 1805 O O . TYR B 1 91 ? 5.633 21.172 4.301 1 85.06 91 TYR B O 1
ATOM 1813 N N . VAL B 1 92 ? 5.281 19.172 5.086 1 85.06 92 VAL B N 1
ATOM 1814 C CA . VAL B 1 92 ? 4.707 19.656 6.332 1 85.06 92 VAL B CA 1
ATOM 1815 C C . VAL B 1 92 ? 5.816 20.172 7.246 1 85.06 92 VAL B C 1
ATOM 1817 O O . VAL B 1 92 ? 5.566 21 8.125 1 85.06 92 VAL B O 1
ATOM 1820 N N . GLY B 1 93 ? 6.98 19.609 7.082 1 85.94 93 GLY B N 1
ATOM 1821 C CA . GLY B 1 93 ? 8.102 20.109 7.863 1 85.94 93 GLY B CA 1
ATOM 1822 C C . GLY B 1 93 ? 8.25 19.406 9.203 1 85.94 93 GLY B C 1
ATOM 1823 O O . GLY B 1 93 ? 7.387 18.625 9.594 1 85.94 93 GLY B O 1
ATOM 1824 N N . THR B 1 94 ? 9.32 19.75 9.914 1 87.62 94 THR B N 1
ATOM 1825 C CA . THR B 1 94 ? 9.68 19.062 11.148 1 87.62 94 THR B CA 1
ATOM 1826 C C . THR B 1 94 ? 8.961 19.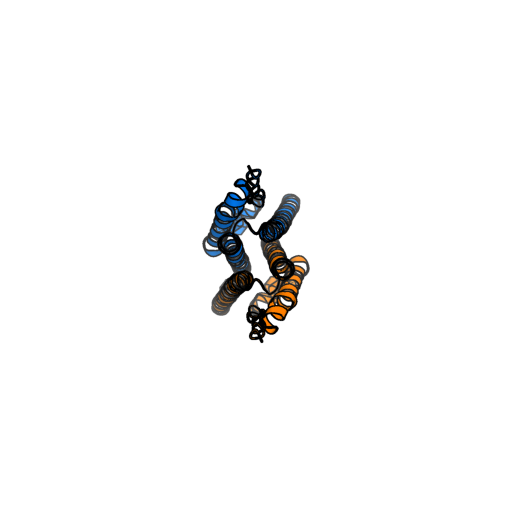656 12.344 1 87.62 94 THR B C 1
ATOM 1828 O O . THR B 1 94 ? 9.016 19.125 13.453 1 87.62 94 THR B O 1
ATOM 1831 N N . GLU B 1 95 ? 8.281 20.672 12.078 1 86.38 95 GLU B N 1
ATOM 1832 C CA . GLU B 1 95 ? 7.574 21.328 13.172 1 86.38 95 GLU B CA 1
ATOM 1833 C C . GLU B 1 95 ? 6.227 20.656 13.438 1 86.38 95 GLU B C 1
ATOM 1835 O O . GLU B 1 95 ? 5.625 20.844 14.492 1 86.38 95 GLU B O 1
ATOM 1840 N N . ARG B 1 96 ? 5.824 19.953 12.477 1 87.06 96 ARG B N 1
ATOM 1841 C CA . ARG B 1 96 ? 4.539 19.281 12.617 1 87.06 96 ARG B CA 1
ATOM 1842 C C . ARG B 1 96 ? 4.715 17.875 13.172 1 87.06 96 ARG B C 1
ATOM 1844 O O . ARG B 1 96 ? 4.453 16.891 12.477 1 87.06 96 ARG B O 1
ATOM 1851 N N . ARG B 1 97 ? 5.062 17.766 14.43 1 85.81 97 ARG B N 1
ATOM 1852 C CA . ARG B 1 97 ? 5.34 16.5 15.102 1 85.81 97 ARG B CA 1
ATOM 1853 C C . ARG B 1 97 ? 4.102 15.617 15.133 1 85.81 97 ARG B C 1
ATOM 1855 O O . ARG B 1 97 ? 4.211 14.391 15.164 1 85.81 97 ARG B O 1
ATOM 1862 N N . ASP B 1 98 ? 3.006 16.297 15.148 1 84.06 98 ASP B N 1
ATOM 1863 C CA . ASP B 1 98 ? 1.757 15.547 15.188 1 84.06 98 ASP B CA 1
ATOM 1864 C C . ASP B 1 98 ? 1.585 14.711 13.922 1 84.06 98 ASP B C 1
ATOM 1866 O O . ASP B 1 98 ? 1.249 13.523 13.992 1 84.06 98 ASP B O 1
ATOM 1870 N N . VAL B 1 99 ? 1.846 15.305 12.82 1 85.31 99 VAL B N 1
ATOM 1871 C CA . VAL B 1 99 ? 1.753 14.594 11.555 1 85.31 99 VAL B CA 1
ATOM 1872 C C . VAL B 1 99 ? 2.799 13.484 11.508 1 85.31 99 VAL B C 1
ATOM 1874 O O . VAL B 1 99 ? 2.496 12.352 11.125 1 85.31 99 VAL B O 1
ATOM 1877 N N . TRP B 1 100 ? 4 13.766 11.984 1 88 100 TRP B N 1
ATOM 1878 C CA . TRP B 1 100 ? 5.086 12.789 11.992 1 88 100 TRP B CA 1
ATOM 1879 C C . TRP B 1 100 ? 4.719 11.57 12.836 1 88 100 TRP B C 1
ATOM 1881 O O . TRP B 1 100 ? 4.957 10.43 12.43 1 88 100 TRP B O 1
ATOM 1891 N N . ARG B 1 101 ? 4.133 11.773 13.875 1 86.06 101 ARG B N 1
ATOM 1892 C CA . ARG B 1 101 ? 3.77 10.688 14.773 1 86.06 101 ARG B CA 1
ATOM 1893 C C . ARG B 1 101 ? 2.74 9.766 14.133 1 86.06 101 ARG B C 1
ATOM 1895 O O . ARG B 1 101 ? 2.82 8.539 14.281 1 86.06 101 ARG B O 1
ATOM 1902 N N . VAL B 1 102 ? 1.828 10.328 13.477 1 85.19 102 VAL B N 1
ATOM 1903 C CA . VAL B 1 102 ? 0.796 9.516 12.844 1 85.19 102 VAL B CA 1
ATOM 1904 C C . VAL B 1 102 ? 1.408 8.695 11.703 1 85.19 102 VAL B C 1
ATOM 1906 O O . VAL B 1 102 ? 1.155 7.496 11.594 1 85.19 102 VAL B O 1
ATOM 1909 N N . VAL B 1 103 ? 2.176 9.336 10.938 1 86.5 103 VAL B N 1
ATOM 1910 C CA . VAL B 1 103 ? 2.781 8.664 9.789 1 86.5 103 VAL B CA 1
ATOM 1911 C C . VAL B 1 103 ? 3.725 7.566 10.281 1 86.5 103 VAL B C 1
ATOM 1913 O O . VAL B 1 103 ? 3.678 6.434 9.789 1 86.5 103 VAL B O 1
ATOM 1916 N N . MET B 1 104 ? 4.539 7.852 11.305 1 84.06 104 MET B N 1
ATOM 1917 C CA . MET B 1 104 ? 5.473 6.871 11.844 1 84.06 104 MET B CA 1
ATOM 1918 C C . MET B 1 104 ? 4.73 5.688 12.453 1 84.06 104 MET B C 1
ATOM 1920 O O . MET B 1 104 ? 5.105 4.531 12.234 1 84.06 104 MET B O 1
ATOM 1924 N N . GLY B 1 105 ? 3.742 6.039 13.148 1 83.88 105 GLY B N 1
ATOM 1925 C CA . GLY B 1 105 ? 2.936 4.98 13.734 1 83.88 105 GLY B CA 1
ATOM 1926 C C . GLY B 1 105 ? 2.279 4.086 12.695 1 83.88 105 GLY B C 1
ATOM 1927 O O . GLY B 1 105 ? 2.262 2.861 12.852 1 83.88 105 GLY B O 1
ATOM 1928 N N . ALA B 1 106 ? 1.764 4.656 11.648 1 82.19 106 ALA B N 1
ATOM 1929 C CA . ALA B 1 106 ? 1.101 3.902 10.594 1 82.19 106 ALA B CA 1
ATOM 1930 C C . ALA B 1 106 ? 2.09 2.998 9.859 1 82.19 106 ALA B C 1
ATOM 1932 O O . ALA B 1 106 ? 1.783 1.84 9.57 1 82.19 106 ALA B O 1
ATOM 1933 N N . VAL B 1 107 ? 3.244 3.479 9.594 1 81.12 107 VAL B N 1
ATOM 1934 C CA . VAL B 1 107 ? 4.27 2.73 8.875 1 81.12 107 VAL B CA 1
ATOM 1935 C C . VAL B 1 107 ? 4.754 1.564 9.727 1 81.12 107 VAL B C 1
ATOM 1937 O O . VAL B 1 107 ? 4.898 0.442 9.234 1 81.12 107 VAL B O 1
ATOM 1940 N N . LEU B 1 108 ? 5.023 1.817 10.922 1 75.56 108 LEU B N 1
ATOM 1941 C CA . LEU B 1 108 ? 5.484 0.765 11.82 1 75.56 108 LEU B CA 1
ATOM 1942 C C . LEU B 1 108 ? 4.426 -0.322 11.969 1 75.56 108 LEU B C 1
ATOM 1944 O O . LEU B 1 108 ? 4.75 -1.512 11.984 1 75.56 108 LEU B O 1
ATOM 1948 N N . PHE B 1 109 ? 3.281 0.09 12.094 1 74.62 109 PHE B N 1
ATOM 1949 C CA . PHE B 1 109 ? 2.182 -0.852 12.266 1 74.62 109 PHE B CA 1
ATOM 1950 C C . PHE B 1 109 ? 2.039 -1.746 11.039 1 74.62 109 PHE B C 1
ATOM 1952 O O . PHE B 1 109 ? 1.918 -2.967 11.164 1 74.62 109 PHE B O 1
ATOM 1959 N N . SER B 1 110 ? 2.025 -1.226 9.836 1 73.5 110 SER B N 1
ATOM 1960 C CA . SER B 1 110 ? 1.793 -1.961 8.594 1 73.5 110 SER B CA 1
ATOM 1961 C C . SER B 1 110 ? 2.977 -2.861 8.258 1 73.5 110 SER B C 1
ATOM 1963 O O . SER B 1 110 ? 2.795 -3.967 7.742 1 73.5 110 SER B O 1
ATOM 1965 N N . SER B 1 111 ? 4.227 -2.426 8.461 1 69.69 111 SER B N 1
ATOM 1966 C CA . SER B 1 111 ? 5.426 -3.189 8.133 1 69.69 111 SER B CA 1
ATOM 1967 C C . SER B 1 111 ? 5.555 -4.422 9.023 1 69.69 111 SER B C 1
ATOM 1969 O O . SER B 1 111 ? 5.918 -5.5 8.547 1 69.69 111 SER B O 1
ATOM 1971 N N . ASP B 1 112 ? 5.348 -4.367 10.234 1 65.69 112 ASP B N 1
ATOM 1972 C CA . ASP B 1 112 ? 5.504 -5.453 11.195 1 65.69 112 ASP B CA 1
ATOM 1973 C C . ASP B 1 112 ? 4.48 -6.559 10.945 1 65.69 112 ASP B C 1
ATOM 1975 O O . ASP B 1 112 ? 4.82 -7.746 10.977 1 65.69 112 ASP B O 1
ATOM 1979 N N . TRP B 1 113 ? 3.334 -6.199 10.672 1 62.47 113 TRP B N 1
ATOM 1980 C CA . TRP B 1 113 ? 2.307 -7.223 10.5 1 62.47 113 TRP B CA 1
ATOM 1981 C C . TRP B 1 113 ? 2.506 -7.98 9.195 1 62.47 113 TRP B C 1
ATOM 1983 O O . TRP B 1 113 ? 2.385 -9.211 9.156 1 62.47 113 TRP B O 1
ATOM 1993 N N . GLY B 1 114 ? 2.758 -7.32 8.148 1 60.47 114 GLY B N 1
ATOM 1994 C CA . GLY B 1 114 ? 2.977 -7.969 6.867 1 60.47 114 GLY B CA 1
ATOM 1995 C C . GLY B 1 114 ? 4.172 -8.906 6.867 1 60.47 114 GLY B C 1
ATOM 1996 O O . GLY B 1 114 ? 4.09 -10.023 6.355 1 60.47 114 GLY B O 1
ATOM 1997 N N . HIS B 1 115 ? 5.234 -8.352 7.449 1 58.12 115 HIS B N 1
ATOM 1998 C CA . HIS B 1 115 ? 6.426 -9.195 7.5 1 58.12 115 HIS B CA 1
ATOM 1999 C C . HIS B 1 115 ? 6.203 -10.414 8.391 1 58.12 115 HIS B C 1
ATOM 2001 O O . HIS B 1 115 ? 6.645 -11.516 8.055 1 58.12 115 HIS B O 1
ATOM 2007 N N . MET B 1 116 ? 5.539 -10.273 9.484 1 58.81 116 MET B N 1
ATOM 2008 C CA . MET B 1 116 ? 5.305 -11.367 10.422 1 58.81 116 MET B CA 1
ATOM 2009 C C . MET B 1 116 ? 4.461 -12.461 9.773 1 58.81 116 MET B C 1
ATOM 2011 O O . MET B 1 116 ? 4.727 -13.648 9.961 1 58.81 116 MET B O 1
ATOM 2015 N N . TRP B 1 117 ? 3.562 -12.078 9.094 1 60.09 117 TRP B N 1
ATOM 2016 C CA . TRP B 1 117 ? 2.709 -13.094 8.484 1 60.09 117 TR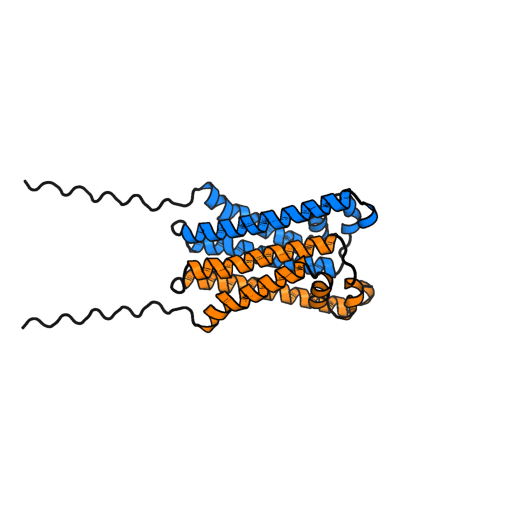P B CA 1
ATOM 2017 C C . TRP B 1 117 ? 3.451 -13.836 7.375 1 60.09 117 TRP B C 1
ATOM 2019 O O . TRP B 1 117 ? 3.322 -15.055 7.238 1 60.09 117 TRP B O 1
ATOM 2029 N N . ALA B 1 118 ? 4.152 -13.055 6.613 1 56.62 118 ALA B N 1
ATOM 2030 C CA . ALA B 1 118 ? 4.973 -13.719 5.605 1 56.62 118 ALA B CA 1
ATOM 2031 C C . ALA B 1 118 ? 5.855 -14.789 6.238 1 56.62 118 ALA B C 1
ATOM 2033 O O . ALA B 1 118 ? 5.98 -15.898 5.707 1 56.62 118 ALA B O 1
ATOM 2034 N N . LEU B 1 119 ? 6.367 -14.391 7.363 1 56.62 119 LEU B N 1
ATOM 2035 C CA . LEU B 1 119 ? 7.211 -15.336 8.078 1 56.62 119 LEU B CA 1
ATOM 2036 C C . LEU B 1 119 ? 6.41 -16.562 8.508 1 56.62 119 LEU B C 1
ATOM 2038 O O . LEU B 1 119 ? 6.902 -17.688 8.438 1 56.62 119 LEU B O 1
ATOM 2042 N N . LYS B 1 120 ? 5.309 -16.375 8.984 1 61.19 120 LYS B N 1
ATOM 2043 C CA . LYS B 1 120 ? 4.465 -17.484 9.406 1 61.19 120 LYS B CA 1
ATOM 2044 C C . LYS B 1 120 ? 4.145 -18.406 8.234 1 61.19 120 LYS B C 1
ATOM 2046 O O . LYS B 1 120 ? 4.18 -19.641 8.375 1 61.19 120 LYS B O 1
ATOM 2051 N N . LEU B 1 121 ? 3.82 -17.891 7.141 1 57.38 121 LEU B N 1
ATOM 2052 C CA . LEU B 1 121 ? 3.508 -18.688 5.961 1 57.38 121 LEU B CA 1
ATOM 2053 C C . LEU B 1 121 ? 4.719 -19.5 5.52 1 57.38 121 LEU B C 1
ATOM 2055 O O . LEU B 1 121 ? 4.582 -20.672 5.16 1 57.38 121 LEU B O 1
ATOM 2059 N N . ILE B 1 122 ? 5.781 -18.797 5.57 1 54.94 122 ILE B N 1
ATOM 2060 C CA . ILE B 1 122 ? 7.027 -19.484 5.254 1 54.94 122 ILE B CA 1
ATOM 2061 C C . ILE B 1 122 ? 7.23 -20.656 6.215 1 54.94 122 ILE B C 1
ATOM 2063 O O . ILE B 1 122 ? 7.578 -21.766 5.797 1 54.94 122 ILE B O 1
ATOM 2067 N N . ALA B 1 123 ? 7.031 -20.375 7.434 1 59.09 123 ALA B N 1
ATOM 2068 C CA . ALA B 1 123 ? 7.195 -21.406 8.453 1 59.09 123 ALA B CA 1
ATOM 2069 C C . ALA B 1 123 ? 6.238 -22.578 8.227 1 59.09 123 ALA B C 1
ATOM 2071 O O . ALA B 1 123 ? 6.629 -23.734 8.336 1 59.09 123 ALA B O 1
ATOM 2072 N N . ASP B 1 124 ? 5.098 -22.281 7.902 1 59.69 124 ASP B N 1
ATOM 2073 C CA . ASP B 1 124 ? 4.09 -23.297 7.672 1 59.69 124 ASP B CA 1
ATOM 2074 C C . ASP B 1 124 ? 4.406 -24.109 6.418 1 59.69 124 ASP B C 1
ATOM 2076 O O . ASP B 1 124 ? 4.176 -25.328 6.375 1 59.69 124 ASP B O 1
ATOM 2080 N N . ALA B 1 125 ? 4.82 -23.406 5.512 1 55.16 125 ALA B N 1
ATOM 2081 C CA . ALA B 1 125 ? 5.18 -24.047 4.258 1 55.16 125 ALA B CA 1
ATOM 2082 C C . ALA B 1 125 ? 6.426 -24.922 4.426 1 55.16 125 ALA B C 1
ATOM 2084 O O . ALA B 1 125 ? 6.543 -25.984 3.807 1 55.16 125 ALA B O 1
ATOM 2085 N N . SER B 1 126 ? 7.395 -24.281 5.012 1 54.38 126 SER B N 1
ATOM 2086 C CA . SER B 1 126 ? 8.602 -25.062 5.266 1 54.38 126 SER B CA 1
ATOM 2087 C C . SER B 1 126 ? 8.273 -26.328 6.051 1 54.38 126 SER B C 1
ATOM 2089 O O . SER B 1 126 ? 8.945 -27.344 5.891 1 54.38 126 SER B O 1
ATOM 2091 N N . GLY B 1 127 ? 7.402 -26.281 6.867 1 52.47 127 GLY B N 1
ATOM 2092 C CA . GLY B 1 127 ? 7.062 -27.469 7.621 1 52.47 127 GLY B CA 1
ATOM 2093 C C . GLY B 1 127 ? 6.262 -28.469 6.816 1 52.47 127 GLY B C 1
ATOM 2094 O O . GLY B 1 127 ? 6.117 -29.625 7.223 1 52.47 127 GLY B O 1
ATOM 2095 N N . THR B 1 128 ? 5.496 -28.094 5.812 1 49.34 128 THR B N 1
ATOM 2096 C CA . THR B 1 128 ? 4.797 -29.031 4.945 1 49.34 128 THR B CA 1
ATOM 2097 C C . THR B 1 128 ? 5.211 -28.844 3.49 1 49.34 128 THR B C 1
ATOM 2099 O O . THR B 1 128 ? 4.477 -28.234 2.709 1 49.34 128 THR B O 1
ATOM 2102 N N . PRO B 1 129 ? 6.449 -29.25 3.133 1 49.44 129 PRO B N 1
ATOM 2103 C CA . PRO B 1 129 ? 7.027 -29.109 1.794 1 49.44 129 PRO B CA 1
ATOM 2104 C C . PRO B 1 129 ? 6.055 -29.5 0.687 1 49.44 129 PRO B C 1
ATOM 2106 O O . PRO B 1 129 ? 6.039 -28.891 -0.379 1 49.44 129 PRO B O 1
ATOM 2109 N N . ALA B 1 130 ? 5.355 -30.656 0.788 1 48.03 130 ALA B N 1
ATOM 2110 C CA . ALA B 1 130 ? 4.449 -31.172 -0.234 1 48.03 130 ALA B CA 1
ATOM 2111 C C . ALA B 1 130 ? 3.396 -30.125 -0.607 1 48.03 130 ALA B C 1
ATOM 2113 O O . ALA B 1 130 ? 2.871 -30.141 -1.722 1 48.03 130 ALA B O 1
ATOM 2114 N N . ALA B 1 131 ? 3.092 -29.375 0.31 1 45.47 131 ALA B N 1
ATOM 2115 C CA . ALA B 1 131 ? 2.027 -28.406 0.109 1 45.47 131 ALA B CA 1
ATOM 2116 C C . ALA B 1 131 ? 2.465 -27.312 -0.86 1 45.47 131 ALA B C 1
ATOM 2118 O O . ALA B 1 131 ? 1.635 -26.547 -1.371 1 45.47 131 ALA B O 1
ATOM 2119 N N . TRP B 1 132 ? 3.678 -27.234 -1.237 1 48.03 132 TRP B N 1
ATOM 2120 C CA . TRP B 1 132 ? 4.18 -26.234 -2.176 1 48.03 132 TRP B CA 1
ATOM 2121 C C . TRP B 1 132 ? 4.758 -26.891 -3.42 1 48.03 132 TRP B C 1
ATOM 2123 O O . TRP B 1 132 ? 5.285 -26.219 -4.305 1 48.03 132 TRP B O 1
ATOM 2133 N N . GLY B 1 133 ? 4.906 -28.188 -3.469 1 40.72 133 GLY B N 1
ATOM 2134 C CA . GLY B 1 133 ? 5.316 -28.984 -4.621 1 40.72 133 GLY B CA 1
ATOM 2135 C C . GLY B 1 133 ? 4.148 -29.5 -5.434 1 40.72 133 GLY B C 1
ATOM 2136 O O . GLY B 1 133 ? 3.027 -29.594 -4.926 1 40.72 133 GLY B O 1
#

Foldseek 3Di:
DPPDPDPPPPPPQQDFPPPVLLCCQQPVLLVVLQVLLVCLQPVQLVNCPVLADPLLSVVSPDDDPVSNVVSNVSSVVSNVSSCCRNPVDVVVHRNPVVVSVVNVVVVVVVVVVVSVVSVVVNVVCVVVVVVSD/DPPDPDPPPPPPQQDFPPPVLLCCQQPVLLVVLQVLLVCLQPVQLVNCPVLADPLCSVVSPDDDPVSNVVSNVSSVVSNVSSCCRNPVDVVVHRNPVVVSVVNVVVVVVVVVVVSVVSVVVNVVCVVVVVVSD

Secondary structure (DSSP, 8-state):
------------------HHHHHIIIIIHHHHHHHHHHHHHH-HHHHHHHHS-GGGGGGGGS--HHHHHHHHHHHHHHHHHHHIIIIIHHHH-TT-HHHHHHHHHHHHHHHHHHHHHHHHHHHHHHH-GGGG-/------------------HHHHHIIIIIHHHHHHHHHHHHHH-HHHHHHHHS-GGGGGGGGS--HHHHHHHHHHHHHHHHHHHIIIIIHHHH-TT-HHHHHHHHHHHHHHHHHHHHHHHHHHHHHHH-GGGG-

Solvent-accessible surface area (backbone atoms only — not comparable to full-atom values): 14398 Å² total; per-residue (Å²): 133,78,80,77,77,72,76,76,72,71,68,79,70,75,80,60,61,55,66,69,58,47,47,37,48,50,44,51,48,24,50,53,28,44,51,47,19,48,31,31,66,73,32,51,46,62,41,44,47,70,76,39,54,76,91,48,40,76,66,34,72,59,76,50,72,66,52,49,45,45,31,35,46,44,18,26,51,23,46,32,52,19,44,46,28,50,43,47,50,59,68,63,37,53,80,40,54,67,60,50,50,48,52,53,50,38,50,54,53,28,53,53,53,35,53,50,47,48,48,49,52,41,53,54,36,71,71,38,59,68,77,77,103,133,79,81,77,76,70,76,76,74,72,69,79,69,77,80,60,62,56,64,70,58,47,46,38,46,48,45,52,48,26,49,52,27,44,50,48,19,48,32,30,66,73,32,51,46,62,40,44,48,69,76,41,57,76,91,48,40,75,67,33,74,60,77,50,70,67,52,49,46,46,30,34,46,43,17,26,51,23,44,31,52,19,43,47,26,51,43,46,49,58,69,64,38,54,78,39,54,69,60,50,49,48,53,51,50,37,51,54,54,29,53,52,52,34,53,51,47,46,49,48,52,44,52,53,39,67,72,39,56,69,79,78,102